Protein AF-A0A0B1SDE2-F1 (afdb_monomer_lite)

Secondary structure (DSSP, 8-state):
-THHHHHHHHHHHTTGGG--EEEEEE--TTHHHHHHHHHTTTT-BEEEGGGSPPS-TT--HHHHHH---TT-EEEEE-TTTHHHHHHHHHHHT---B---PBPSSTTEEEEE--TT------SEEEEGGGGPPPP---------------------------------------EEEEPPPPPP-

Radius of gyration: 23.36 Å; chains: 1; bounding box: 54×76×43 Å

Foldseek 3Di:
DLVLVCQLQVVLVVVPPLRFFPDKFAQDAQGQQVQVCVQFVWQEWEFELQLDDDPDPPDWSVCNRRPRDPSKMKTFGDPVCVVVSVVSCVVSLWFRKRDIDGDNPTQWYWYATHPPDPDRDTPDTDGSVVVDDDPPDPPPPDPPPVDPDDDDDDDDDDDDDDDDDDDDDDDGTGIIMIGRDDDDD

pLDDT: mean 70.15, std 20.85, range [27.92, 93.31]

InterPro domains:
  IPR010918 PurM-like, C-terminal domain [PF02769] (3-92)
  IPR036676 PurM-like, C-terminal domain superfamily [G3DSA:3.90.650.10] (1-96)
  IPR036676 PurM-like, C-terminal domain superfamily [SSF56042] (5-92)

Organism: Oesophagostomum dentatum (NCBI:txid61180)

Sequence (185 aa):
MGQKLHRVVRACAEMGPSNPILAIHDQGAGGNGNVLKELVEDGGAIISASSFELGDETISARELWTAEYQENDACLVDSAGLPQMMKISKRESAVSPLSAPLRRRTGWVILMNFADDSDDRMPVDFDTKILGVPPKVHAYKAQVTRAACRPDCKARSGNGAAAALGRKQEVAEELFTLKPSQPQL

Structure (mmCIF, N/CA/C/O backbone):
data_AF-A0A0B1SDE2-F1
#
_entry.id   AF-A0A0B1SDE2-F1
#
loop_
_atom_site.group_PDB
_atom_site.id
_atom_site.type_symbol
_atom_site.label_atom_id
_atom_site.label_alt_id
_atom_site.label_comp_id
_atom_site.label_asym_id
_atom_site.label_entity_id
_atom_site.label_seq_id
_atom_site.pdbx_PDB_ins_code
_atom_site.Cartn_x
_atom_site.Cartn_y
_atom_site.Cartn_z
_atom_site.occupancy
_atom_site.B_iso_or_equiv
_atom_site.auth_seq_id
_atom_site.auth_comp_id
_atom_site.auth_asym_id
_atom_site.auth_atom_id
_atom_site.pdbx_PDB_model_num
ATOM 1 N N . MET A 1 1 ? 12.254 6.284 12.051 1.00 55.88 1 MET A N 1
ATOM 2 C CA . MET A 1 1 ? 11.056 7.157 12.013 1.00 55.88 1 MET A CA 1
ATOM 3 C C . MET A 1 1 ? 9.739 6.365 12.221 1.00 55.88 1 MET A C 1
ATOM 5 O O . MET A 1 1 ? 8.778 6.953 12.718 1.00 55.88 1 MET A O 1
ATOM 9 N N . GLY A 1 2 ? 9.706 5.033 12.049 1.00 59.84 2 GLY A N 1
ATOM 10 C CA . GLY A 1 2 ? 8.523 4.155 12.202 1.00 59.84 2 GLY A CA 1
ATOM 11 C C . GLY A 1 2 ? 7.801 4.164 13.564 1.00 59.84 2 GLY A C 1
ATOM 12 O O . GLY A 1 2 ? 6.659 3.724 13.667 1.00 59.84 2 GLY A O 1
ATOM 13 N N . GLN A 1 3 ? 8.385 4.767 14.608 1.00 75.44 3 GLN A N 1
ATOM 14 C CA . GLN A 1 3 ? 7.679 5.024 15.874 1.00 75.44 3 GLN A CA 1
ATOM 15 C C . GLN A 1 3 ? 6.397 5.855 15.705 1.00 75.44 3 GLN A C 1
ATOM 17 O O . GLN A 1 3 ? 5.517 5.768 16.558 1.00 75.44 3 GLN A O 1
ATOM 22 N N . LYS A 1 4 ? 6.295 6.683 14.657 1.00 82.62 4 LYS A N 1
ATOM 23 C CA . LYS A 1 4 ? 5.085 7.458 14.351 1.00 82.62 4 LYS A CA 1
ATOM 24 C C . LYS A 1 4 ? 3.971 6.574 13.784 1.00 82.62 4 LYS A C 1
ATOM 26 O O . LYS A 1 4 ? 2.845 6.612 14.270 1.00 82.62 4 LYS A O 1
ATOM 31 N N . LEU A 1 5 ? 4.320 5.736 12.811 1.00 82.75 5 LEU A N 1
ATOM 32 C CA . LEU A 1 5 ? 3.428 4.779 12.157 1.00 82.75 5 LEU A CA 1
ATOM 33 C C . LEU A 1 5 ? 2.812 3.814 13.179 1.00 82.75 5 LEU A C 1
ATOM 35 O O . LEU A 1 5 ? 1.591 3.706 13.285 1.00 82.75 5 LEU A O 1
ATOM 39 N N . HIS A 1 6 ? 3.647 3.259 14.063 1.00 86.44 6 HIS A N 1
ATOM 40 C CA . HIS A 1 6 ? 3.194 2.423 15.177 1.00 86.44 6 HIS A CA 1
ATOM 41 C C . HIS A 1 6 ? 2.189 3.128 16.107 1.00 86.44 6 HIS A C 1
ATOM 43 O O . HIS A 1 6 ? 1.322 2.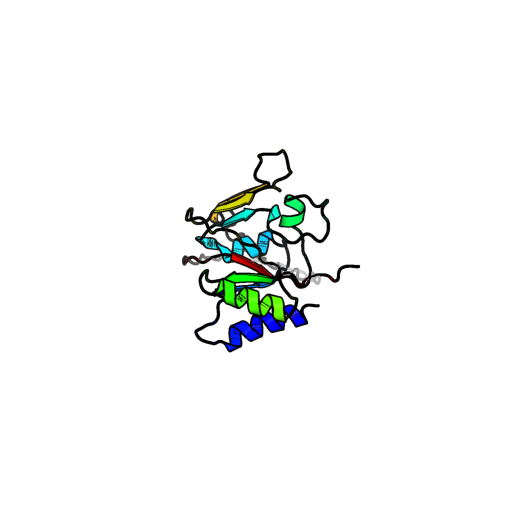460 16.662 1.00 86.44 6 HIS A O 1
ATOM 49 N N . ARG A 1 7 ? 2.261 4.457 16.294 1.00 89.00 7 ARG A N 1
ATOM 50 C CA . ARG A 1 7 ? 1.282 5.202 17.112 1.00 89.00 7 ARG A CA 1
ATOM 51 C C . ARG A 1 7 ? -0.064 5.348 16.412 1.00 89.00 7 ARG A C 1
ATOM 53 O O . ARG A 1 7 ? -1.081 5.262 17.091 1.00 89.00 7 ARG A O 1
ATOM 60 N N . VAL A 1 8 ? -0.082 5.523 15.088 1.00 88.31 8 VAL A N 1
ATOM 61 C CA . VAL A 1 8 ? -1.324 5.552 14.295 1.00 88.31 8 VAL A CA 1
ATOM 62 C C . VAL A 1 8 ? -2.009 4.190 14.343 1.00 88.31 8 VAL A C 1
ATOM 64 O O . VAL A 1 8 ? -3.166 4.110 14.754 1.00 88.31 8 VAL A O 1
ATOM 67 N N . VAL A 1 9 ? -1.280 3.119 14.011 1.00 89.38 9 VAL A N 1
ATOM 68 C CA . VAL A 1 9 ? -1.803 1.742 14.022 1.00 89.38 9 VAL A CA 1
ATOM 69 C C . VAL A 1 9 ? -2.295 1.364 15.418 1.00 89.38 9 VAL A C 1
ATOM 71 O O . VAL A 1 9 ? -3.419 0.891 15.571 1.00 89.38 9 VAL A O 1
ATOM 74 N N . ARG A 1 10 ? -1.507 1.659 16.462 1.00 91.75 10 ARG A N 1
ATOM 75 C CA . ARG A 1 10 ? -1.901 1.424 17.855 1.00 91.75 10 ARG A CA 1
ATOM 76 C C . ARG A 1 10 ? -3.154 2.205 18.250 1.00 91.75 10 ARG A C 1
ATOM 78 O O . ARG A 1 10 ? -4.045 1.617 18.849 1.00 91.75 10 ARG A O 1
ATOM 85 N N . ALA A 1 11 ? -3.249 3.490 17.908 1.00 90.81 11 ALA A N 1
ATOM 86 C CA . ALA A 1 11 ? -4.425 4.298 18.227 1.00 90.81 11 ALA A CA 1
ATOM 87 C C . ALA A 1 11 ? -5.695 3.796 17.518 1.00 90.81 11 ALA A C 1
ATOM 89 O O . ALA A 1 11 ? -6.776 3.893 18.091 1.00 90.81 11 ALA A O 1
ATOM 90 N N . CYS A 1 12 ? -5.571 3.233 16.312 1.00 90.44 12 CYS A N 1
ATOM 91 C CA . CYS A 1 12 ? -6.682 2.595 15.603 1.00 90.44 12 CYS A CA 1
ATOM 92 C C . CYS A 1 12 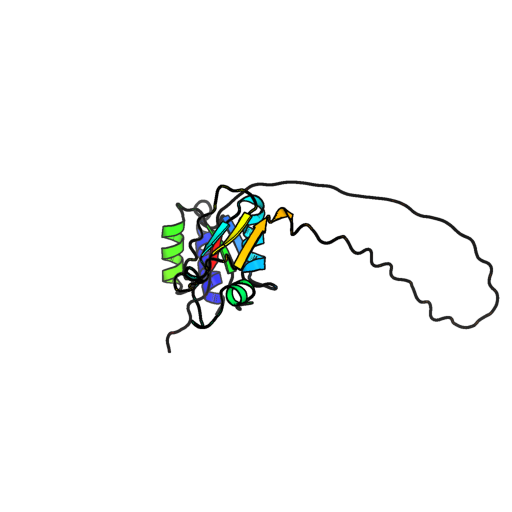? -7.069 1.249 16.242 1.00 90.44 12 CYS A C 1
ATOM 94 O O . CYS A 1 12 ? -8.250 0.996 16.469 1.00 90.44 12 CYS A O 1
ATOM 96 N N . ALA A 1 13 ? -6.092 0.421 16.624 1.00 91.19 13 ALA A N 1
ATOM 97 C CA . ALA A 1 13 ? -6.334 -0.852 17.308 1.00 91.19 13 ALA A CA 1
ATOM 98 C C . ALA A 1 13 ? -6.952 -0.674 18.713 1.00 91.19 13 ALA A C 1
ATOM 100 O O . ALA A 1 13 ? -7.853 -1.419 19.097 1.00 91.19 13 ALA A O 1
ATOM 101 N N . GLU A 1 14 ? -6.527 0.344 19.470 1.00 93.31 14 GLU A N 1
ATOM 102 C CA . GLU A 1 14 ? -7.067 0.678 20.800 1.00 93.31 14 GLU A CA 1
ATOM 103 C C . GLU A 1 14 ? -8.534 1.163 20.761 1.00 93.31 14 GLU A C 1
ATOM 105 O O . GLU A 1 14 ? -9.189 1.208 21.801 1.00 93.31 14 GLU A O 1
ATOM 110 N N . MET A 1 15 ? -9.089 1.463 19.579 1.00 89.62 15 MET A N 1
ATOM 111 C CA . MET A 1 15 ? -10.517 1.770 19.389 1.00 89.62 15 MET A CA 1
ATOM 112 C C . MET A 1 15 ? -11.417 0.522 19.306 1.00 89.62 15 MET A C 1
ATOM 114 O O . MET A 1 15 ? -12.643 0.656 19.273 1.00 89.62 15 MET A O 1
ATOM 118 N N . GLY A 1 16 ? -10.846 -0.688 19.278 1.00 91.00 16 GLY A N 1
ATOM 119 C CA . GLY A 1 16 ? -11.600 -1.944 19.314 1.00 91.00 16 GLY A CA 1
ATOM 120 C C . GLY A 1 16 ? -12.600 -2.071 18.150 1.00 91.00 16 GLY A C 1
ATOM 121 O O . GLY A 1 16 ? -12.178 -1.985 16.998 1.00 91.00 16 GLY A O 1
ATOM 122 N N . PRO A 1 17 ? -13.917 -2.251 18.399 1.00 89.81 17 PRO A N 1
ATOM 123 C CA . PRO A 1 17 ? -14.926 -2.389 17.339 1.00 89.81 17 PRO A CA 1
ATOM 124 C C . PRO A 1 17 ? -15.046 -1.198 16.379 1.00 89.81 17 PRO A C 1
ATOM 126 O O . PRO A 1 17 ? -15.667 -1.332 15.332 1.00 89.81 17 PRO A O 1
ATOM 129 N N . SER A 1 18 ? -14.493 -0.034 16.731 1.00 89.69 18 SER A N 1
ATOM 130 C CA . SER A 1 18 ? -14.466 1.153 15.869 1.00 89.69 18 SER A CA 1
ATOM 131 C C . SER A 1 18 ? -13.164 1.309 15.077 1.00 89.69 18 SER A C 1
ATOM 133 O O . SER A 1 18 ? -12.946 2.373 14.502 1.00 89.69 18 SER A O 1
ATOM 135 N N . ASN A 1 19 ? -12.281 0.303 15.066 1.00 90.25 19 ASN A N 1
ATOM 136 C CA . ASN A 1 19 ? -11.035 0.331 14.299 1.00 90.25 19 ASN A CA 1
ATOM 137 C C . ASN A 1 19 ? -11.315 0.535 12.788 1.00 90.25 19 ASN A C 1
ATOM 139 O O . ASN A 1 19 ? -11.973 -0.312 12.189 1.00 90.25 19 ASN A O 1
ATOM 143 N N . PRO A 1 20 ? -10.804 1.610 12.157 1.00 89.00 20 PRO A N 1
ATOM 144 C CA . PRO A 1 20 ? -11.006 1.873 10.733 1.00 89.00 20 PRO A CA 1
ATOM 145 C C . PRO A 1 20 ? -10.130 1.001 9.816 1.00 89.00 20 PRO A C 1
ATOM 147 O O . PRO A 1 20 ? -10.378 0.974 8.614 1.00 89.00 20 PRO A O 1
ATOM 150 N N . ILE A 1 21 ? -9.097 0.333 10.348 1.00 89.06 21 ILE A N 1
ATOM 151 C CA . ILE A 1 21 ? -8.192 -0.537 9.583 1.00 89.06 21 ILE A CA 1
ATOM 152 C C . ILE A 1 21 ? -8.842 -1.913 9.399 1.00 89.06 21 ILE A C 1
ATOM 154 O O . ILE A 1 21 ? -9.054 -2.622 10.383 1.00 89.06 21 ILE A O 1
ATOM 158 N N . LEU A 1 22 ? -9.079 -2.297 8.145 1.00 87.31 22 LEU A N 1
ATOM 159 C CA . LEU A 1 22 ? -9.514 -3.633 7.731 1.00 87.31 22 LEU A CA 1
ATOM 160 C C . LEU A 1 22 ? -8.316 -4.598 7.670 1.00 87.31 22 LEU A C 1
ATOM 162 O O . LEU A 1 22 ? -8.320 -5.644 8.314 1.00 87.31 22 LEU A O 1
ATOM 166 N N . ALA A 1 23 ? -7.235 -4.181 7.005 1.00 88.00 23 ALA A N 1
ATOM 167 C CA . ALA A 1 23 ? -5.969 -4.908 6.923 1.00 88.00 23 ALA A CA 1
ATOM 168 C C . ALA A 1 23 ? -4.772 -3.945 6.882 1.00 88.00 23 ALA A C 1
ATOM 170 O O . ALA A 1 23 ? -4.922 -2.746 6.652 1.00 88.00 23 ALA A O 1
ATOM 171 N N . ILE A 1 24 ? -3.566 -4.460 7.107 1.00 88.62 24 ILE A N 1
ATOM 172 C CA . ILE A 1 24 ? -2.315 -3.705 6.989 1.00 88.62 24 ILE A CA 1
ATOM 173 C C . ILE A 1 24 ? -1.183 -4.653 6.587 1.00 88.62 24 ILE A C 1
ATOM 175 O O . ILE A 1 24 ? -1.164 -5.803 7.026 1.00 88.62 24 ILE A O 1
ATOM 179 N N . HIS A 1 25 ? -0.265 -4.178 5.752 1.00 88.75 25 HIS A N 1
ATOM 180 C CA . HIS A 1 25 ? 0.895 -4.921 5.275 1.00 88.75 25 HIS A CA 1
ATOM 181 C C . HIS A 1 25 ? 2.110 -3.990 5.196 1.00 88.75 25 HIS A C 1
ATOM 183 O O . HIS A 1 25 ? 2.004 -2.870 4.696 1.00 88.75 25 HIS A O 1
ATOM 189 N N . ASP A 1 26 ? 3.265 -4.436 5.682 1.00 90.12 26 ASP A N 1
ATOM 190 C CA . ASP A 1 26 ? 4.514 -3.675 5.640 1.00 90.12 26 ASP A CA 1
ATOM 191 C C . ASP A 1 26 ? 5.121 -3.661 4.231 1.00 90.12 26 ASP A C 1
ATOM 193 O O . ASP A 1 26 ? 4.984 -4.621 3.466 1.00 90.12 26 ASP A O 1
ATOM 197 N N . GLN A 1 27 ? 5.800 -2.573 3.860 1.00 88.56 27 GLN A N 1
ATOM 198 C CA . GLN A 1 27 ? 6.430 -2.469 2.547 1.00 88.56 27 GLN A CA 1
ATOM 199 C C . GLN A 1 27 ? 7.855 -3.025 2.542 1.00 88.56 27 GLN A C 1
ATOM 201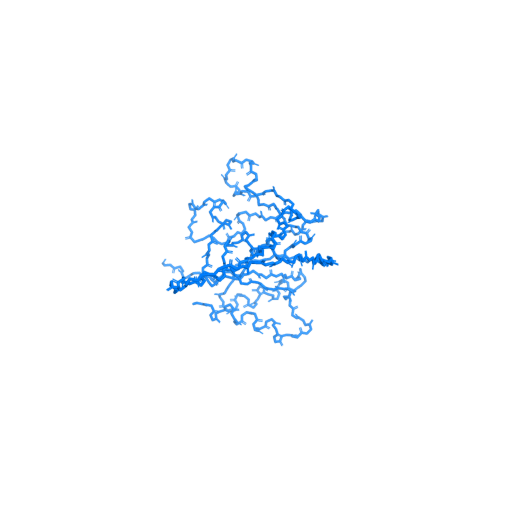 O O . GLN A 1 27 ? 8.840 -2.305 2.697 1.00 88.56 27 GLN A O 1
ATOM 206 N N . GLY A 1 28 ? 7.950 -4.331 2.297 1.00 88.00 28 GLY A N 1
ATOM 207 C CA . GLY A 1 28 ? 9.201 -5.040 2.043 1.00 88.00 28 GLY A CA 1
ATOM 208 C C . GLY A 1 28 ? 9.618 -5.062 0.566 1.00 88.00 28 GLY A C 1
ATOM 209 O O . GLY A 1 28 ? 9.508 -4.071 -0.160 1.00 88.00 28 GLY A O 1
ATOM 210 N N . ALA A 1 29 ? 10.121 -6.222 0.136 1.00 88.62 29 ALA A N 1
ATOM 211 C CA . ALA A 1 29 ? 10.666 -6.438 -1.202 1.00 88.62 29 ALA A CA 1
ATOM 212 C C . ALA A 1 29 ? 9.606 -6.307 -2.312 1.00 88.62 29 ALA A C 1
ATOM 214 O O . ALA A 1 29 ? 8.472 -6.764 -2.169 1.00 88.62 29 ALA A O 1
ATOM 215 N N . GLY A 1 30 ? 9.990 -5.720 -3.446 1.00 86.94 30 GLY A N 1
ATOM 216 C CA . GLY A 1 30 ? 9.092 -5.425 -4.568 1.00 86.94 30 GLY A CA 1
ATOM 217 C C . GLY A 1 30 ? 8.244 -4.160 -4.387 1.00 86.94 30 GLY A C 1
ATOM 218 O O . GLY A 1 30 ? 7.406 -3.870 -5.244 1.00 86.94 30 GLY A O 1
ATOM 219 N N . GLY A 1 31 ? 8.475 -3.403 -3.308 1.00 90.25 31 GLY A N 1
ATOM 220 C CA . GLY A 1 31 ? 7.959 -2.049 -3.116 1.00 90.25 31 GLY A CA 1
ATOM 221 C C . GLY A 1 31 ? 6.435 -1.955 -3.100 1.00 90.25 31 GLY A C 1
ATOM 222 O O . GLY A 1 31 ? 5.730 -2.925 -2.813 1.00 90.25 31 GLY A O 1
ATOM 223 N N . ASN A 1 32 ? 5.919 -0.772 -3.443 1.00 88.94 32 ASN A N 1
ATOM 224 C CA . ASN A 1 32 ? 4.478 -0.507 -3.525 1.00 88.94 32 ASN A CA 1
ATOM 225 C C . ASN A 1 32 ? 3.737 -1.582 -4.342 1.00 88.94 32 ASN A C 1
ATOM 227 O O . ASN A 1 32 ? 2.695 -2.070 -3.917 1.00 88.94 32 ASN A O 1
ATOM 231 N N . GLY A 1 33 ? 4.292 -2.017 -5.474 1.00 88.25 33 GLY A N 1
ATOM 232 C CA . GLY A 1 33 ? 3.663 -3.006 -6.341 1.00 88.25 33 GLY A CA 1
ATOM 233 C C . GLY A 1 33 ? 3.449 -4.379 -5.705 1.00 88.25 33 GLY A C 1
ATOM 234 O O . GLY A 1 33 ? 2.469 -5.045 -6.042 1.00 88.25 33 GLY A O 1
ATOM 235 N N . ASN A 1 34 ? 4.311 -4.800 -4.773 1.00 89.12 34 ASN A N 1
ATOM 236 C CA . ASN A 1 34 ? 4.112 -6.053 -4.047 1.00 89.12 34 ASN A CA 1
ATOM 237 C C . ASN A 1 34 ? 3.036 -5.926 -2.967 1.00 89.12 34 ASN A C 1
ATOM 239 O O . ASN A 1 34 ? 2.162 -6.777 -2.868 1.00 89.12 34 ASN A O 1
ATOM 243 N N . VAL A 1 35 ? 3.075 -4.847 -2.191 1.00 89.19 35 VAL A N 1
ATOM 244 C CA . VAL A 1 35 ? 2.164 -4.654 -1.055 1.00 89.19 35 VAL A CA 1
ATOM 245 C C . VAL A 1 35 ? 0.742 -4.364 -1.528 1.00 89.19 35 VAL A C 1
ATOM 247 O O . VAL A 1 35 ? -0.228 -4.918 -1.016 1.00 89.19 35 VAL A O 1
ATOM 250 N N . LEU A 1 36 ? 0.609 -3.501 -2.540 1.00 87.44 36 LEU A N 1
ATOM 251 C CA . LEU A 1 36 ? -0.689 -3.039 -3.014 1.00 87.44 36 LEU A CA 1
ATOM 252 C C . LEU A 1 36 ? -1.478 -4.191 -3.647 1.00 87.44 36 LEU A C 1
ATOM 254 O O . LEU A 1 36 ? -2.635 -4.390 -3.298 1.00 87.44 36 LEU A O 1
ATOM 258 N N . LYS A 1 37 ? -0.856 -5.004 -4.515 1.00 84.94 37 LYS A N 1
ATOM 259 C CA . LYS A 1 37 ? -1.529 -6.161 -5.141 1.00 84.94 37 LYS A CA 1
ATOM 260 C C . LYS A 1 37 ? -2.009 -7.189 -4.090 1.00 84.94 37 LYS A C 1
ATOM 262 O O . LYS A 1 37 ? -3.032 -7.824 -4.310 1.00 84.94 37 LYS A O 1
ATOM 267 N N . GLU A 1 38 ? -1.259 -7.371 -2.996 1.00 85.81 38 GLU A N 1
ATOM 268 C CA . GLU A 1 38 ? -1.532 -8.364 -1.943 1.00 85.81 38 GLU A CA 1
ATOM 269 C C . GLU A 1 38 ? -2.694 -7.917 -1.058 1.00 85.81 38 GLU A C 1
ATOM 271 O O . GLU A 1 38 ? -3.504 -8.736 -0.641 1.00 85.81 38 GLU A O 1
ATOM 276 N N . LEU A 1 39 ? -2.841 -6.609 -0.850 1.00 85.00 39 LEU A N 1
ATOM 277 C CA . LEU A 1 39 ? -3.963 -6.044 -0.110 1.00 85.00 39 LEU A CA 1
ATOM 278 C C . LEU A 1 39 ? -5.276 -5.961 -0.918 1.00 85.00 39 LEU A C 1
ATOM 280 O O . LEU A 1 39 ? -6.338 -5.938 -0.307 1.00 85.00 39 LEU A O 1
ATOM 284 N N . VAL A 1 40 ? -5.249 -5.943 -2.261 1.00 80.88 40 VAL A N 1
ATOM 285 C CA . VAL A 1 40 ? -6.478 -5.936 -3.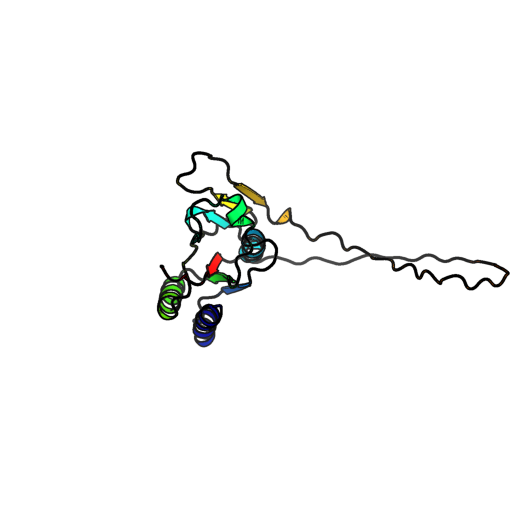104 1.00 80.88 40 VAL A CA 1
ATOM 286 C C . VAL A 1 40 ? -6.694 -7.211 -3.915 1.00 80.88 40 VAL A C 1
ATOM 288 O O . VAL A 1 40 ? -7.401 -7.152 -4.923 1.00 80.88 40 VAL A O 1
ATOM 291 N N . GLU A 1 41 ? -6.103 -8.331 -3.484 1.00 72.69 41 GLU A N 1
ATOM 292 C CA . GLU A 1 41 ? -6.003 -9.619 -4.196 1.00 72.69 41 GLU A CA 1
ATOM 293 C C . GLU A 1 41 ? -7.219 -9.921 -5.099 1.00 72.69 41 GLU A C 1
ATOM 295 O O . GLU A 1 41 ? -7.075 -10.053 -6.320 1.00 72.69 41 GLU A O 1
ATOM 300 N N . ASP A 1 42 ? -8.420 -9.897 -4.509 1.00 69.06 42 ASP A N 1
ATOM 301 C CA . ASP A 1 42 ? -9.700 -10.173 -5.176 1.00 69.06 42 ASP A CA 1
ATOM 302 C C . ASP A 1 42 ? -10.468 -8.916 -5.619 1.00 69.06 42 ASP A C 1
ATOM 304 O O . ASP A 1 42 ? -11.239 -8.942 -6.586 1.00 69.06 42 ASP A O 1
ATOM 308 N N . GLY A 1 43 ? -10.283 -7.805 -4.902 1.00 72.12 43 GLY A N 1
ATOM 309 C CA . GLY A 1 43 ? -11.019 -6.557 -5.103 1.00 72.12 43 GLY A CA 1
ATOM 310 C C . GLY A 1 43 ? -10.648 -5.857 -6.409 1.00 72.12 43 GLY A C 1
ATOM 311 O O . GLY A 1 43 ? -11.530 -5.526 -7.200 1.00 72.12 43 GLY A O 1
ATOM 312 N N . GLY A 1 44 ? -9.346 -5.709 -6.665 1.00 79.62 44 GLY A N 1
ATOM 313 C CA . GLY A 1 44 ? -8.795 -4.944 -7.785 1.00 79.62 44 GLY A CA 1
ATOM 314 C C . GLY A 1 44 ? -8.880 -3.419 -7.598 1.00 79.62 44 GLY A C 1
ATOM 315 O O . GLY A 1 44 ? -9.932 -2.861 -7.285 1.00 79.62 44 GLY A O 1
ATOM 316 N N . ALA A 1 45 ? -7.774 -2.711 -7.827 1.00 82.69 45 ALA A N 1
ATOM 317 C CA . ALA A 1 45 ? -7.658 -1.270 -7.590 1.00 82.69 45 ALA A CA 1
ATOM 318 C C . ALA A 1 45 ? -7.266 -0.486 -8.847 1.00 82.69 45 ALA A C 1
ATOM 320 O O . ALA A 1 45 ? -6.443 -0.939 -9.645 1.00 82.69 45 ALA A O 1
ATOM 321 N N . ILE A 1 46 ? -7.809 0.731 -8.972 1.00 83.31 46 ILE A N 1
ATOM 322 C CA . ILE A 1 46 ? -7.216 1.782 -9.805 1.00 83.31 46 ILE A CA 1
ATOM 323 C C . ILE A 1 46 ? -6.461 2.725 -8.875 1.00 83.31 46 ILE A C 1
ATOM 325 O O . ILE A 1 46 ? -7.047 3.338 -7.984 1.00 83.31 46 ILE A O 1
ATOM 329 N N . ILE A 1 47 ? -5.162 2.853 -9.109 1.00 85.75 47 ILE A N 1
ATOM 330 C CA . ILE A 1 47 ? -4.249 3.663 -8.311 1.00 85.75 47 ILE A CA 1
ATOM 331 C C . ILE A 1 47 ? -3.689 4.760 -9.216 1.00 85.75 47 ILE A C 1
ATOM 333 O O . ILE A 1 47 ? -3.267 4.483 -10.334 1.00 85.75 47 ILE A O 1
ATOM 337 N N . SER A 1 48 ? -3.694 6.012 -8.761 1.00 86.25 48 SER A N 1
ATOM 338 C CA . SER A 1 48 ? -3.069 7.122 -9.489 1.00 86.25 48 SER A CA 1
ATOM 339 C C . SER A 1 48 ? -1.660 7.367 -8.959 1.00 86.25 48 SER A C 1
ATOM 341 O O . SER A 1 48 ? -1.490 7.526 -7.749 1.00 86.25 48 SER A O 1
ATOM 343 N N . ALA A 1 49 ? -0.653 7.446 -9.836 1.00 85.94 49 ALA A N 1
ATOM 344 C CA . ALA A 1 49 ? 0.712 7.791 -9.432 1.00 85.94 49 ALA A CA 1
ATOM 345 C C . ALA A 1 49 ? 0.773 9.167 -8.732 1.00 85.94 49 ALA A C 1
ATOM 347 O O . ALA A 1 49 ? 1.453 9.314 -7.719 1.00 85.94 49 ALA A O 1
ATOM 348 N N . SER A 1 50 ? -0.033 10.139 -9.180 1.00 84.69 50 SER A N 1
ATOM 349 C CA . SER A 1 50 ? -0.156 11.470 -8.556 1.00 84.69 50 SER A CA 1
ATOM 350 C C . SER A 1 50 ? -0.795 11.477 -7.160 1.00 84.69 50 SER A C 1
ATOM 352 O O . SER A 1 50 ? -0.859 12.530 -6.533 1.00 84.69 50 SER A O 1
ATOM 354 N N . SER A 1 51 ? -1.303 10.346 -6.662 1.00 83.06 51 SER A N 1
ATOM 355 C CA . SER A 1 51 ? -1.865 10.251 -5.307 1.00 83.06 51 SER A CA 1
ATOM 356 C C . SER A 1 51 ? -0.845 9.795 -4.254 1.00 83.06 51 SER A C 1
ATOM 358 O O . SER A 1 51 ? -1.169 9.792 -3.068 1.00 83.06 51 SER A O 1
ATOM 360 N N . PHE A 1 52 ? 0.375 9.421 -4.653 1.00 83.00 52 PHE A N 1
ATOM 361 C CA . PHE A 1 52 ? 1.459 9.108 -3.721 1.00 83.00 52 PHE A CA 1
ATOM 362 C C . PHE A 1 52 ? 2.197 10.374 -3.274 1.00 83.00 52 PHE A C 1
ATOM 364 O O . PHE A 1 52 ? 2.495 11.249 -4.080 1.00 83.00 52 PHE A O 1
ATOM 371 N N . GLU A 1 53 ? 2.597 10.424 -2.000 1.00 80.25 53 GLU A N 1
ATOM 372 C CA . GLU A 1 53 ? 3.604 11.390 -1.550 1.00 80.25 53 GLU A CA 1
ATOM 373 C C . GLU A 1 53 ? 4.979 10.981 -2.107 1.00 80.25 53 GLU A C 1
ATOM 375 O O . GLU A 1 53 ? 5.497 9.887 -1.817 1.00 80.25 53 GLU A O 1
ATOM 380 N N . LEU A 1 54 ? 5.543 11.856 -2.941 1.00 81.94 54 LEU A N 1
ATOM 381 C CA . LEU A 1 54 ? 6.856 11.709 -3.559 1.00 81.94 54 LEU A CA 1
ATOM 382 C C . LEU A 1 54 ? 7.916 12.404 -2.697 1.00 81.94 54 LEU A C 1
ATOM 384 O O . LEU A 1 54 ? 7.703 13.512 -2.218 1.00 81.94 54 LEU A O 1
ATOM 388 N N . GLY A 1 55 ? 9.067 11.752 -2.512 1.00 77.94 55 GLY A N 1
ATOM 389 C CA . GLY A 1 55 ? 10.260 12.395 -1.937 1.00 77.94 55 GLY A CA 1
ATOM 390 C C . GLY A 1 55 ? 11.181 13.017 -2.994 1.00 77.94 55 GLY A C 1
ATOM 391 O O . GLY A 1 55 ? 12.112 13.733 -2.647 1.00 77.94 55 GLY A O 1
ATOM 392 N N . ASP A 1 56 ? 10.924 12.714 -4.267 1.00 82.75 56 ASP A N 1
ATOM 393 C CA . ASP A 1 56 ? 11.623 13.213 -5.447 1.00 82.75 56 ASP A CA 1
ATOM 394 C C . ASP A 1 56 ? 10.578 13.338 -6.564 1.00 82.75 56 ASP A C 1
ATOM 396 O O . ASP A 1 56 ? 9.894 12.363 -6.879 1.00 82.75 56 ASP A O 1
ATOM 400 N N . GLU A 1 57 ? 10.413 14.539 -7.117 1.00 81.50 57 GLU A N 1
ATOM 401 C CA . GLU A 1 57 ? 9.434 14.842 -8.172 1.00 81.50 57 GLU A CA 1
ATOM 402 C C . GLU A 1 57 ? 9.857 14.295 -9.548 1.00 81.50 57 GLU A C 1
ATOM 404 O O . GLU A 1 57 ? 9.044 14.243 -10.466 1.00 81.50 57 GLU A O 1
ATOM 409 N N . THR A 1 58 ? 11.115 13.866 -9.707 1.00 86.75 58 THR A N 1
ATOM 410 C CA . THR A 1 58 ? 11.657 13.350 -10.976 1.00 86.75 58 THR A CA 1
ATOM 411 C C . THR A 1 58 ? 11.432 11.850 -11.190 1.00 86.75 58 THR A C 1
ATOM 413 O O . THR A 1 58 ? 11.737 11.333 -12.266 1.00 86.75 58 THR A O 1
ATOM 416 N N . ILE A 1 59 ? 10.896 11.143 -10.189 1.00 89.00 59 ILE A N 1
ATOM 417 C CA . ILE A 1 59 ? 10.693 9.691 -10.229 1.00 89.00 59 ILE A CA 1
ATOM 418 C C . ILE A 1 59 ? 9.616 9.296 -11.250 1.00 89.00 59 ILE A C 1
ATOM 420 O O . ILE A 1 59 ? 8.520 9.850 -11.257 1.00 89.00 59 ILE A O 1
ATOM 424 N N . SER A 1 60 ? 9.878 8.291 -12.090 1.00 89.00 60 SER A N 1
ATOM 425 C CA . SER A 1 60 ? 8.855 7.760 -13.000 1.00 89.00 60 SER A CA 1
ATOM 426 C C . SER A 1 60 ? 7.825 6.893 -12.267 1.00 89.00 60 SER A C 1
ATOM 428 O O . SER A 1 60 ? 8.112 6.275 -11.239 1.00 89.00 60 SER A O 1
ATOM 430 N N . ALA A 1 61 ? 6.621 6.748 -12.830 1.00 88.62 61 ALA A N 1
ATOM 431 C CA . ALA A 1 61 ? 5.568 5.921 -12.231 1.00 88.62 61 ALA A CA 1
ATOM 432 C C . ALA A 1 61 ? 5.973 4.437 -12.076 1.00 88.62 61 ALA A C 1
ATOM 434 O O . ALA A 1 61 ? 5.489 3.751 -11.177 1.00 88.62 61 ALA A O 1
ATOM 435 N N . ARG A 1 62 ? 6.901 3.939 -12.909 1.00 87.69 62 ARG A N 1
ATOM 436 C CA . ARG A 1 62 ? 7.477 2.589 -12.768 1.00 87.69 62 ARG A CA 1
ATOM 437 C C . ARG A 1 62 ? 8.415 2.489 -11.575 1.00 87.69 62 ARG A C 1
ATOM 439 O O . ARG A 1 62 ? 8.306 1.539 -10.807 1.00 87.69 62 ARG A O 1
ATOM 446 N N . GLU A 1 63 ? 9.304 3.464 -11.411 1.00 90.06 63 GLU A N 1
ATOM 447 C CA . GLU A 1 63 ? 10.215 3.518 -10.268 1.00 90.06 63 GLU A CA 1
ATOM 448 C C . GLU A 1 63 ? 9.428 3.679 -8.968 1.00 90.06 63 GLU A C 1
ATOM 450 O O . GLU A 1 63 ? 9.665 2.917 -8.039 1.00 90.06 63 GLU A O 1
ATOM 455 N N . LEU A 1 64 ? 8.415 4.553 -8.931 1.00 89.31 64 LEU A N 1
ATOM 456 C CA . LEU A 1 64 ? 7.474 4.686 -7.814 1.00 89.31 64 LEU A CA 1
ATOM 457 C C . LEU A 1 64 ? 6.793 3.354 -7.453 1.00 89.31 64 LEU A C 1
ATOM 45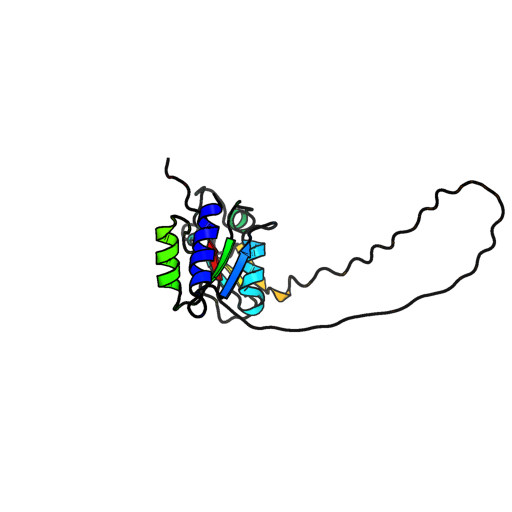9 O O . LEU A 1 64 ? 6.628 3.046 -6.271 1.00 89.31 64 LEU A O 1
ATOM 463 N N . TRP A 1 65 ? 6.407 2.557 -8.454 1.00 90.38 65 TRP A N 1
ATOM 464 C CA . TRP A 1 65 ? 5.769 1.254 -8.251 1.00 90.38 65 TRP A CA 1
ATOM 465 C C . TRP A 1 65 ? 6.725 0.219 -7.645 1.00 90.38 65 TRP A C 1
ATOM 467 O O . TRP A 1 65 ? 6.339 -0.510 -6.734 1.00 90.38 65 TRP A O 1
ATOM 477 N N . THR A 1 66 ? 7.975 0.167 -8.111 1.00 90.56 66 THR A N 1
ATOM 478 C CA . THR A 1 66 ? 8.985 -0.794 -7.629 1.00 90.56 66 THR A CA 1
ATOM 479 C C . THR A 1 66 ? 9.829 -0.291 -6.454 1.00 90.56 66 THR A C 1
ATOM 481 O O . THR A 1 66 ? 10.632 -1.052 -5.925 1.00 90.56 66 THR A O 1
ATOM 484 N N . ALA A 1 67 ? 9.697 0.976 -6.054 1.00 89.88 67 ALA A N 1
ATOM 485 C CA . ALA A 1 67 ? 10.525 1.593 -5.022 1.00 89.88 67 ALA A CA 1
ATOM 486 C C . ALA A 1 67 ? 10.288 0.978 -3.636 1.00 89.88 67 ALA A C 1
ATOM 488 O O . ALA A 1 67 ? 9.161 0.922 -3.141 1.00 89.88 67 ALA A O 1
ATOM 489 N N . GLU A 1 68 ? 11.385 0.587 -2.987 1.00 90.50 68 GLU A N 1
ATOM 490 C CA . GLU A 1 68 ? 11.397 -0.010 -1.650 1.00 90.50 68 GLU A CA 1
ATOM 491 C C . GLU A 1 68 ? 11.642 1.060 -0.569 1.00 90.50 68 GLU A C 1
ATOM 493 O O . GLU A 1 68 ? 12.691 1.108 0.085 1.00 90.50 68 GLU A O 1
ATOM 498 N N . TYR A 1 69 ? 10.669 1.962 -0.381 1.00 85.06 69 TYR A N 1
ATOM 499 C CA . TYR A 1 69 ? 10.730 2.975 0.678 1.00 85.06 69 TYR A CA 1
ATOM 500 C C . TYR A 1 69 ? 10.787 2.319 2.061 1.00 85.06 69 TYR A C 1
ATOM 502 O O . TYR A 1 69 ? 10.017 1.414 2.364 1.00 85.06 69 TYR A O 1
ATOM 510 N N . GLN A 1 70 ? 11.687 2.788 2.920 1.00 84.75 70 GLN A N 1
ATOM 511 C CA . GLN A 1 70 ? 11.818 2.262 4.278 1.00 84.75 70 GLN A CA 1
ATOM 512 C C . GLN A 1 70 ? 10.767 2.867 5.214 1.00 84.75 70 GLN A C 1
ATOM 514 O O . GLN A 1 70 ? 10.425 4.041 5.084 1.00 84.75 70 GLN A O 1
ATOM 519 N N . GLU A 1 71 ? 10.312 2.075 6.190 1.00 83.25 71 GLU A N 1
ATOM 520 C CA . GLU A 1 71 ? 9.318 2.476 7.202 1.00 83.25 71 GLU A CA 1
ATOM 521 C C . GLU A 1 71 ? 7.982 2.975 6.611 1.00 83.25 71 GLU A C 1
ATOM 523 O O . GLU A 1 71 ? 7.358 3.894 7.146 1.00 83.25 71 GLU A O 1
ATOM 528 N N . ASN A 1 72 ? 7.568 2.368 5.498 1.00 85.31 72 ASN A N 1
ATOM 529 C CA . ASN A 1 72 ? 6.300 2.585 4.811 1.00 85.31 72 ASN A CA 1
ATOM 530 C C . ASN A 1 72 ? 5.430 1.329 4.981 1.00 85.31 72 ASN A C 1
ATOM 532 O O . ASN A 1 72 ? 5.917 0.228 4.735 1.00 85.31 72 ASN A O 1
ATOM 536 N N . ASP A 1 73 ? 4.161 1.493 5.343 1.00 86.75 73 ASP A N 1
ATOM 537 C CA . ASP A 1 73 ? 3.174 0.403 5.357 1.00 86.75 73 ASP A CA 1
ATOM 538 C C . ASP A 1 73 ? 2.067 0.719 4.344 1.00 86.75 73 ASP A C 1
ATOM 540 O O . ASP A 1 73 ? 1.887 1.865 3.930 1.00 86.75 73 ASP A O 1
ATOM 544 N N . ALA A 1 74 ? 1.260 -0.267 3.977 1.00 87.56 74 ALA A N 1
ATOM 545 C CA . ALA A 1 74 ? -0.010 -0.053 3.302 1.00 87.56 74 ALA A CA 1
ATOM 546 C C . ALA A 1 74 ? -1.155 -0.588 4.154 1.00 87.56 74 ALA A C 1
ATOM 548 O O . ALA A 1 74 ? -1.047 -1.658 4.746 1.00 87.56 74 ALA A O 1
ATOM 549 N N . CYS A 1 75 ? -2.246 0.167 4.253 1.00 86.81 75 CYS A N 1
ATOM 550 C CA . CYS A 1 75 ? -3.409 -0.212 5.040 1.00 86.81 75 CYS A CA 1
ATOM 551 C C . CYS A 1 75 ? -4.675 -0.194 4.192 1.00 86.81 75 CYS A C 1
ATOM 553 O O . CYS A 1 75 ? -4.827 0.572 3.252 1.00 86.81 75 CYS A O 1
ATOM 555 N N . LEU A 1 76 ? -5.594 -1.067 4.546 1.00 85.75 76 LEU A N 1
ATOM 556 C CA . LEU A 1 76 ? -6.898 -1.231 3.942 1.00 85.75 76 LEU A CA 1
ATOM 557 C C . LEU A 1 76 ? -7.872 -0.547 4.916 1.00 85.75 76 LEU A C 1
ATOM 559 O O . LEU A 1 76 ? -7.838 -0.873 6.105 1.00 85.75 76 LEU A O 1
ATOM 563 N N . VAL A 1 77 ? -8.649 0.455 4.496 1.00 84.56 77 VAL A N 1
ATOM 564 C CA . VAL A 1 77 ? -9.395 1.334 5.430 1.00 84.56 77 VAL A CA 1
ATOM 565 C C . VAL A 1 77 ? -10.847 1.469 5.002 1.00 84.56 77 VAL A C 1
ATOM 567 O O . VAL A 1 77 ? -11.129 1.769 3.846 1.00 84.56 77 VAL A O 1
ATOM 570 N N . ASP A 1 78 ? -11.775 1.316 5.948 1.00 83.88 78 ASP A N 1
ATOM 571 C CA . ASP A 1 78 ? -13.186 1.590 5.682 1.00 83.88 78 ASP A CA 1
ATOM 572 C C . ASP A 1 78 ? -13.415 3.080 5.373 1.00 83.88 78 ASP A C 1
ATOM 574 O O . ASP A 1 78 ? -13.049 3.974 6.144 1.00 83.88 78 ASP A O 1
ATOM 578 N N . SER A 1 79 ? -14.103 3.330 4.261 1.00 82.94 79 SER A N 1
ATOM 579 C CA . SER A 1 79 ? -14.611 4.628 3.819 1.00 82.94 79 SER A CA 1
ATOM 580 C C . SER A 1 79 ? -15.261 5.478 4.926 1.00 82.94 79 SER A C 1
ATOM 582 O O . SER A 1 79 ? -15.025 6.689 4.976 1.00 82.94 79 SER A O 1
ATOM 584 N N . ALA A 1 80 ? -16.030 4.883 5.850 1.00 85.69 80 ALA A N 1
ATOM 585 C CA . ALA A 1 80 ? -16.653 5.619 6.955 1.00 85.69 80 ALA A CA 1
ATOM 586 C C . ALA A 1 80 ? -15.662 5.933 8.093 1.00 85.69 80 ALA A C 1
ATOM 588 O O . ALA A 1 80 ? -15.794 6.956 8.770 1.00 85.69 80 ALA A O 1
ATOM 589 N N . GLY A 1 81 ? -14.636 5.097 8.271 1.00 84.06 81 GLY A N 1
ATOM 590 C CA . GLY A 1 81 ? -13.530 5.294 9.209 1.00 84.06 81 GLY A CA 1
ATOM 591 C C . GLY A 1 81 ? -12.453 6.285 8.739 1.00 84.06 81 GLY A C 1
ATOM 592 O O . GLY A 1 81 ? -11.717 6.836 9.566 1.00 84.06 81 GLY A O 1
ATOM 593 N N . LEU A 1 82 ? -12.374 6.570 7.435 1.00 83.00 82 LEU A N 1
ATOM 594 C CA . LEU A 1 82 ? -11.344 7.420 6.823 1.00 83.00 82 LEU A CA 1
ATOM 595 C C . LEU A 1 82 ? -11.181 8.817 7.475 1.00 83.00 82 LEU A C 1
ATOM 597 O O . LEU A 1 82 ? -10.039 9.204 7.744 1.00 83.00 82 LEU A O 1
ATOM 601 N N . PRO A 1 83 ? -12.242 9.583 7.818 1.00 86.56 83 PRO A N 1
ATOM 602 C CA . PRO A 1 83 ? -12.082 10.884 8.480 1.00 86.56 83 PRO A CA 1
ATOM 603 C C . PRO A 1 83 ? -11.440 10.779 9.873 1.00 86.56 83 PRO A C 1
ATOM 605 O O . PRO A 1 83 ? -10.720 11.684 10.306 1.00 86.56 83 PRO A O 1
ATOM 608 N N . GLN A 1 84 ? -11.679 9.671 10.580 1.00 86.69 84 GLN A N 1
ATOM 609 C CA . GLN A 1 84 ? -11.101 9.408 11.895 1.00 86.69 84 GLN A CA 1
ATOM 610 C C . GLN A 1 84 ? -9.639 8.969 11.784 1.00 86.69 84 GLN A C 1
ATOM 612 O O . GLN A 1 84 ? -8.799 9.509 12.508 1.00 86.69 84 GLN A O 1
ATOM 617 N N . MET A 1 85 ? -9.322 8.092 10.826 1.00 85.62 85 MET A N 1
ATOM 618 C CA . MET A 1 85 ? -7.945 7.748 10.458 1.00 85.62 85 MET A CA 1
ATOM 619 C C . MET A 1 85 ? -7.136 9.016 10.145 1.00 85.62 85 MET A C 1
ATOM 621 O O . MET A 1 85 ? -6.115 9.269 10.777 1.00 85.62 85 MET A O 1
ATOM 625 N N . MET A 1 86 ? -7.650 9.895 9.277 1.00 84.88 86 MET A N 1
ATOM 626 C CA . MET A 1 86 ? -7.013 11.174 8.929 1.00 84.88 86 MET A CA 1
ATOM 627 C C . MET A 1 86 ? -6.736 12.078 10.139 1.00 84.88 86 MET A C 1
ATOM 629 O O . MET A 1 86 ? -5.697 12.740 10.207 1.00 84.88 86 MET A O 1
ATOM 633 N N . LYS A 1 87 ? -7.635 12.098 11.129 1.00 88.06 87 LYS A N 1
ATOM 634 C CA . LYS A 1 87 ? -7.453 12.870 12.366 1.00 88.06 87 LYS A CA 1
ATOM 635 C C . LYS A 1 87 ? -6.334 12.302 13.248 1.00 88.06 87 LYS A C 1
ATOM 637 O O . LYS A 1 87 ? -5.576 13.080 13.826 1.00 88.06 87 LYS A O 1
ATOM 642 N N . ILE A 1 88 ? -6.219 10.976 13.346 1.00 87.56 88 ILE A N 1
ATOM 643 C CA . ILE A 1 88 ? -5.149 10.285 14.088 1.00 87.56 88 ILE A CA 1
ATOM 644 C C . ILE A 1 88 ? -3.806 10.489 13.373 1.00 87.56 88 ILE A C 1
ATOM 646 O O . ILE A 1 88 ? -2.845 10.958 13.980 1.00 87.56 88 ILE A O 1
ATOM 650 N N . SER A 1 89 ? -3.772 10.247 12.065 1.00 85.50 89 SER A N 1
ATOM 651 C CA . SER A 1 89 ? -2.644 10.493 11.164 1.00 85.50 89 SER A CA 1
ATOM 652 C C . SER A 1 89 ? -2.042 11.892 11.299 1.00 85.50 89 SER A C 1
ATOM 654 O O . SER A 1 89 ? -0.827 12.043 11.451 1.00 85.50 89 SER A O 1
ATOM 656 N N . LYS A 1 90 ? -2.898 12.925 11.308 1.00 85.69 90 LYS A N 1
ATOM 657 C CA . LYS A 1 90 ? -2.484 14.325 11.478 1.00 85.69 90 LYS A CA 1
ATOM 658 C C . LYS A 1 90 ? -1.980 14.636 12.893 1.00 85.69 90 LYS A C 1
ATOM 660 O O . LYS A 1 90 ? -1.152 15.527 13.046 1.00 85.69 90 LYS A O 1
ATOM 665 N N . ARG A 1 91 ? -2.452 13.918 13.920 1.00 86.81 91 ARG A N 1
ATOM 666 C CA . ARG A 1 91 ? -1.985 14.063 15.313 1.00 86.81 91 ARG A CA 1
ATOM 667 C C . ARG A 1 91 ? -0.565 13.523 15.500 1.00 86.81 91 ARG A C 1
ATOM 669 O O . ARG A 1 91 ? 0.213 14.127 16.227 1.00 86.81 91 ARG A O 1
ATOM 676 N N . GLU A 1 92 ? -0.238 12.405 14.855 1.00 83.44 92 GLU A N 1
ATOM 677 C CA . GLU A 1 92 ? 1.077 11.750 14.967 1.00 83.44 92 GLU A CA 1
ATOM 678 C C . GLU A 1 92 ? 2.102 12.239 13.918 1.00 83.44 92 GLU A C 1
ATOM 680 O O . GLU A 1 92 ? 3.251 11.791 13.926 1.00 83.44 92 GLU A O 1
ATOM 685 N N . SER A 1 93 ? 1.705 13.150 13.017 1.00 77.75 93 SER A N 1
ATOM 686 C CA . SER A 1 93 ? 2.505 13.652 11.882 1.00 77.75 93 SER A CA 1
ATOM 687 C C . SER A 1 93 ? 3.132 12.518 11.060 1.00 77.75 93 SER A C 1
ATOM 689 O O . SER A 1 93 ? 4.358 12.458 10.900 1.00 77.75 93 SER A O 1
ATOM 691 N N . ALA A 1 94 ? 2.291 11.565 10.645 1.00 64.31 94 ALA A N 1
ATOM 692 C CA . ALA A 1 94 ? 2.719 10.202 10.327 1.00 64.31 94 ALA A CA 1
ATOM 693 C C . ALA A 1 94 ? 2.261 9.637 8.970 1.00 64.31 94 ALA A C 1
ATOM 695 O O . ALA A 1 94 ? 2.675 8.526 8.658 1.00 64.31 94 ALA A O 1
ATOM 696 N N . VAL A 1 95 ? 1.382 10.321 8.224 1.00 62.44 95 VAL A N 1
ATOM 697 C CA . VAL A 1 95 ? 0.697 9.754 7.042 1.00 62.44 95 VAL A CA 1
ATOM 698 C C . VAL A 1 95 ? 0.272 10.845 6.055 1.00 62.44 95 VAL A C 1
ATOM 700 O O . VAL A 1 95 ? -0.373 11.812 6.470 1.00 62.44 95 VAL A O 1
ATOM 703 N N . SER A 1 96 ? 0.491 10.601 4.760 1.00 58.41 96 SER A N 1
ATOM 704 C CA . SER A 1 96 ? -0.319 11.159 3.664 1.00 58.41 96 SER A CA 1
ATOM 705 C C . SER A 1 96 ? -1.246 10.081 3.084 1.00 58.41 96 SER A C 1
ATOM 707 O O . SER A 1 96 ? -0.781 8.967 2.845 1.00 58.41 96 SER A O 1
ATOM 709 N N . PRO A 1 97 ? -2.545 10.360 2.862 1.00 54.84 97 PRO A N 1
ATOM 710 C CA . PRO A 1 97 ? -3.495 9.365 2.371 1.00 54.84 97 PRO A CA 1
ATOM 711 C C . PRO A 1 97 ? -3.364 9.130 0.859 1.00 54.84 97 PRO A C 1
ATOM 713 O O . PRO A 1 97 ? -3.745 9.983 0.058 1.00 54.84 97 PRO A O 1
ATOM 716 N N . LEU A 1 98 ? -2.941 7.930 0.460 1.00 58.41 98 LEU A N 1
ATOM 717 C CA . LEU A 1 98 ? -3.192 7.439 -0.898 1.00 58.41 98 LEU A CA 1
ATOM 718 C C . LEU A 1 98 ? -4.664 7.023 -1.002 1.00 58.41 98 LEU A C 1
ATOM 720 O O . LEU A 1 98 ? -5.029 5.966 -0.501 1.00 58.41 98 LEU A O 1
ATOM 724 N N . SER A 1 99 ? -5.504 7.836 -1.642 1.00 54.28 99 SER A N 1
ATOM 725 C CA . SER A 1 99 ? -6.893 7.461 -1.939 1.00 54.28 99 SER A CA 1
ATOM 726 C C . SER A 1 99 ? -6.967 6.785 -3.309 1.00 54.28 99 SER A C 1
ATOM 728 O O . SER A 1 99 ? -7.033 7.463 -4.336 1.00 54.28 99 SER A O 1
ATOM 730 N N . ALA A 1 100 ? -6.931 5.452 -3.329 1.00 59.69 100 ALA A N 1
ATOM 731 C CA . ALA A 1 100 ? -7.147 4.654 -4.530 1.00 59.69 100 ALA A CA 1
ATOM 732 C C . ALA A 1 100 ? -8.590 4.114 -4.539 1.00 59.69 100 ALA A C 1
ATOM 734 O O . ALA A 1 100 ? -8.912 3.258 -3.714 1.00 59.69 100 ALA A O 1
ATOM 735 N N . PRO A 1 101 ? -9.484 4.575 -5.435 1.00 58.16 101 PRO A N 1
ATOM 736 C CA . PRO A 1 101 ? -10.833 4.025 -5.509 1.00 58.16 101 PRO A CA 1
ATOM 737 C C . PRO A 1 101 ? -10.780 2.557 -5.958 1.00 58.16 101 PRO A C 1
ATOM 739 O O . PRO A 1 101 ? -10.364 2.250 -7.083 1.00 58.16 101 PRO A O 1
ATOM 742 N N . LEU A 1 102 ? -11.237 1.641 -5.098 1.00 58.12 102 LEU A N 1
ATOM 743 C CA . LEU A 1 102 ? -11.355 0.232 -5.455 1.00 58.12 102 LEU A CA 1
ATOM 744 C C . LEU A 1 102 ? -12.402 0.086 -6.565 1.00 58.12 102 LEU A C 1
ATOM 746 O O . LEU A 1 102 ? -13.514 0.620 -6.491 1.00 58.12 102 LEU A O 1
ATOM 750 N N . ARG A 1 103 ? -12.067 -0.643 -7.631 1.00 58.03 103 ARG A N 1
ATOM 751 C CA . ARG A 1 103 ? -12.981 -0.817 -8.761 1.00 58.03 103 ARG A CA 1
ATOM 752 C C . ARG A 1 103 ? -13.677 -2.159 -8.634 1.00 58.03 103 ARG A C 1
ATOM 754 O O . ARG A 1 103 ? -13.027 -3.181 -8.520 1.00 58.03 103 ARG A O 1
ATOM 761 N N . ARG A 1 104 ? -14.994 -2.202 -8.865 1.00 50.12 104 ARG A N 1
ATOM 762 C CA . ARG A 1 104 ? -15.792 -3.452 -8.958 1.00 50.12 104 ARG A CA 1
ATOM 763 C C . ARG A 1 104 ? -15.374 -4.438 -10.077 1.00 50.12 104 ARG A C 1
ATOM 765 O O . ARG A 1 104 ? -16.129 -5.353 -10.398 1.00 50.12 104 ARG A O 1
ATOM 772 N N . ARG A 1 105 ? -14.229 -4.238 -10.735 1.00 54.12 105 ARG A N 1
ATOM 773 C CA . ARG A 1 105 ? -13.661 -5.133 -11.750 1.00 54.12 105 ARG A CA 1
ATOM 774 C C . ARG A 1 105 ? -12.661 -6.051 -11.039 1.00 54.12 105 ARG A C 1
ATOM 776 O O . ARG A 1 105 ? -11.459 -5.838 -11.127 1.00 54.12 105 ARG A O 1
ATOM 783 N N . THR A 1 106 ? -13.221 -7.027 -10.325 1.00 60.84 106 THR A N 1
ATOM 784 C CA . THR A 1 106 ? -12.531 -8.016 -9.479 1.00 60.84 106 THR A CA 1
ATOM 785 C C . THR A 1 106 ? -11.194 -8.479 -10.056 1.00 60.84 106 THR A C 1
ATOM 787 O O . THR A 1 106 ? -11.160 -8.938 -11.202 1.00 60.84 106 THR A O 1
ATOM 790 N N . GLY A 1 107 ? -10.135 -8.409 -9.252 1.00 69.69 107 GLY A N 1
ATOM 791 C CA . GLY A 1 107 ? -8.812 -8.946 -9.570 1.00 69.69 107 GLY A CA 1
ATOM 792 C C . GLY A 1 107 ? -7.977 -8.152 -10.580 1.00 69.69 107 GLY A C 1
ATOM 793 O O . GLY A 1 107 ? -7.006 -8.695 -11.078 1.00 69.69 107 GLY A O 1
ATOM 794 N N . TRP A 1 108 ? -8.303 -6.901 -10.922 1.00 80.31 108 TRP A N 1
ATOM 795 C CA . TRP A 1 108 ? -7.451 -6.082 -11.809 1.00 80.31 108 TRP A CA 1
ATOM 796 C C . TRP A 1 108 ? -6.716 -4.991 -11.032 1.00 80.31 108 TRP A C 1
ATOM 798 O O . TRP A 1 108 ? -7.347 -4.212 -10.321 1.00 80.31 108 TRP A O 1
ATOM 808 N N . VAL A 1 109 ? -5.393 -4.909 -11.191 1.00 85.69 109 VAL A N 1
ATOM 809 C CA . VAL A 1 109 ? -4.558 -3.836 -10.632 1.00 85.69 109 VAL A CA 1
ATOM 810 C C . VAL A 1 109 ? -4.079 -2.946 -11.770 1.00 85.69 109 VAL A C 1
ATOM 812 O O . VAL A 1 109 ? -3.383 -3.397 -12.681 1.00 85.69 109 VAL A O 1
ATOM 815 N N . ILE A 1 110 ? -4.466 -1.673 -11.699 1.00 86.19 110 ILE A N 1
ATOM 816 C CA . ILE A 1 110 ? -4.135 -0.651 -12.688 1.00 86.19 110 ILE A CA 1
ATOM 817 C C . ILE A 1 110 ? -3.433 0.507 -11.980 1.00 86.19 110 ILE A C 1
ATOM 819 O O . ILE A 1 110 ? -3.997 1.110 -11.064 1.00 86.19 110 ILE A O 1
ATOM 823 N N . LEU A 1 111 ? -2.232 0.852 -12.442 1.00 87.00 111 LEU A N 1
ATOM 824 C CA . LEU A 1 111 ? -1.569 2.111 -12.113 1.00 87.00 111 LEU A CA 1
ATOM 825 C C . LEU A 1 111 ? -1.790 3.077 -13.276 1.00 87.00 111 LEU A C 1
ATOM 827 O O . LEU A 1 111 ? -1.398 2.795 -14.408 1.00 87.00 111 LEU A O 1
ATOM 831 N N . MET A 1 112 ? -2.400 4.223 -12.997 1.00 85.88 112 MET A N 1
ATOM 832 C CA . MET A 1 112 ? -2.414 5.364 -13.908 1.00 85.88 112 MET A CA 1
ATOM 833 C C . MET A 1 112 ? -1.123 6.163 -13.733 1.00 85.88 112 MET A C 1
ATOM 835 O O . MET A 1 112 ? -0.589 6.251 -12.624 1.00 85.88 112 MET A O 1
ATOM 839 N N . ASN A 1 113 ? -0.639 6.750 -14.824 1.00 87.50 113 ASN A N 1
ATOM 840 C CA . ASN A 1 113 ? 0.549 7.595 -14.815 1.00 87.50 113 ASN A CA 1
ATOM 841 C C . ASN A 1 113 ? 0.303 8.922 -14.058 1.00 87.50 113 ASN A C 1
ATOM 843 O O . ASN A 1 113 ? -0.807 9.181 -13.580 1.00 87.50 113 ASN A O 1
ATOM 847 N N . PHE A 1 114 ? 1.332 9.756 -13.914 1.00 84.06 114 PHE A N 1
ATOM 848 C CA . PHE A 1 114 ? 1.167 11.094 -13.343 1.00 84.06 114 PHE A CA 1
ATOM 849 C C . PHE A 1 114 ? 0.289 11.975 -14.240 1.00 84.06 114 PHE A C 1
ATOM 851 O O . PHE A 1 114 ? 0.352 11.877 -15.460 1.00 84.06 114 PHE A O 1
ATOM 858 N N . ALA A 1 115 ? -0.505 12.860 -13.633 1.00 77.75 115 ALA A N 1
ATOM 859 C CA . ALA A 1 115 ? -1.447 13.728 -14.346 1.00 77.75 115 ALA A CA 1
ATOM 860 C C . ALA A 1 115 ? -0.788 14.695 -15.353 1.00 77.75 115 ALA A C 1
ATOM 862 O O . ALA A 1 115 ? -1.451 15.123 -16.296 1.00 77.75 115 ALA A O 1
ATOM 863 N N . ASP A 1 116 ? 0.491 15.021 -15.150 1.00 72.81 116 ASP A N 1
ATOM 864 C CA . ASP A 1 116 ? 1.278 15.899 -16.024 1.00 72.81 116 ASP A CA 1
ATOM 865 C C . ASP A 1 116 ? 2.052 15.131 -17.115 1.00 72.81 116 ASP A C 1
ATOM 867 O O . ASP A 1 116 ? 2.679 15.750 -17.978 1.00 72.81 116 ASP A O 1
ATOM 871 N N . ASP A 1 117 ? 2.029 13.791 -17.101 1.00 75.12 117 ASP A N 1
ATOM 872 C CA . ASP A 1 117 ? 2.651 12.985 -18.151 1.00 75.12 117 ASP A CA 1
ATOM 873 C C . ASP A 1 117 ? 1.723 12.891 -19.374 1.00 75.12 117 ASP A C 1
ATOM 875 O O . ASP A 1 117 ? 0.548 12.543 -19.281 1.00 75.12 117 ASP A O 1
ATOM 879 N N . SER A 1 118 ? 2.277 13.193 -20.547 1.00 66.38 118 SER A N 1
ATOM 880 C CA . SER A 1 118 ? 1.596 13.099 -21.842 1.00 66.38 118 SER A CA 1
ATOM 881 C C . SER A 1 118 ? 1.375 11.664 -22.341 1.00 66.38 118 SER A C 1
ATOM 883 O O . SER A 1 118 ? 0.754 11.470 -23.387 1.00 66.38 118 SER A O 1
ATOM 885 N N . ASP A 1 119 ? 1.932 10.660 -21.660 1.00 73.06 119 ASP A N 1
ATOM 886 C CA . ASP A 1 119 ? 1.818 9.258 -22.050 1.00 73.06 119 ASP A CA 1
ATOM 887 C C . ASP A 1 119 ? 0.565 8.588 -21.456 1.00 73.06 119 ASP A C 1
ATOM 889 O O . ASP A 1 119 ? 0.558 8.153 -20.302 1.00 73.06 119 ASP A O 1
ATOM 893 N N . ASP A 1 120 ? -0.470 8.427 -22.292 1.00 70.31 120 ASP A N 1
ATOM 894 C CA . ASP A 1 120 ? -1.718 7.696 -21.995 1.00 70.31 120 ASP A CA 1
ATOM 895 C C . ASP A 1 120 ? -1.503 6.208 -21.619 1.00 70.31 120 ASP A C 1
ATOM 897 O O . ASP A 1 120 ? -2.449 5.506 -21.240 1.00 70.31 120 ASP A O 1
ATOM 901 N N . ARG A 1 121 ? -0.281 5.667 -21.740 1.00 75.56 121 ARG A N 1
ATOM 902 C CA . ARG A 1 121 ? 0.021 4.286 -21.343 1.00 75.56 121 ARG A CA 1
ATOM 903 C C . ARG A 1 121 ? -0.038 4.131 -19.825 1.00 75.56 121 ARG A C 1
ATOM 905 O O . ARG A 1 121 ? 0.814 4.633 -19.099 1.00 75.56 121 ARG A O 1
ATOM 912 N N . MET A 1 122 ? -0.979 3.311 -19.360 1.00 81.56 122 MET A N 1
ATOM 913 C CA . MET A 1 122 ? -1.019 2.812 -17.982 1.00 81.56 122 MET A CA 1
ATOM 914 C C . MET A 1 122 ? 0.266 2.010 -17.694 1.00 81.56 122 MET A C 1
ATOM 916 O O . MET A 1 122 ? 0.487 0.982 -18.343 1.00 81.56 122 MET A O 1
ATOM 920 N N . PRO A 1 123 ? 1.147 2.443 -16.765 1.00 83.88 123 PRO A N 1
ATOM 921 C CA . PRO A 1 123 ? 2.421 1.760 -16.534 1.00 83.88 123 PRO A CA 1
ATOM 922 C C . PRO A 1 123 ? 2.263 0.348 -15.958 1.00 83.88 123 PRO A C 1
ATOM 924 O O . PRO A 1 123 ? 3.178 -0.467 -16.095 1.00 83.88 123 PRO A O 1
ATOM 927 N N . VAL A 1 124 ? 1.113 0.073 -15.334 1.00 85.25 124 VAL A N 1
ATOM 928 C CA . VAL A 1 124 ? 0.701 -1.233 -14.814 1.00 85.25 124 VAL A CA 1
ATOM 929 C C . VAL A 1 124 ? -0.764 -1.457 -15.182 1.00 85.25 124 VAL A C 1
ATOM 931 O O . VAL A 1 124 ? -1.607 -0.630 -14.846 1.00 85.25 124 VAL A O 1
ATOM 934 N N . ASP A 1 125 ? -1.056 -2.572 -15.845 1.00 87.31 125 ASP A N 1
ATOM 935 C CA . ASP A 1 125 ? -2.408 -3.068 -16.128 1.00 87.31 125 ASP A CA 1
ATOM 936 C C . ASP A 1 125 ? -2.332 -4.601 -16.200 1.00 87.31 125 ASP A C 1
ATOM 938 O O . ASP A 1 125 ? -1.823 -5.160 -17.176 1.00 87.31 125 ASP A O 1
ATOM 942 N N . PHE A 1 126 ? -2.724 -5.292 -15.125 1.00 85.12 126 PHE A N 1
ATOM 943 C CA . PHE A 1 126 ? -2.747 -6.757 -15.093 1.00 85.12 126 PHE A CA 1
ATOM 944 C C . PHE A 1 126 ? -3.838 -7.331 -14.178 1.00 85.12 126 PHE A C 1
ATOM 946 O O . PHE A 1 126 ? -4.261 -6.719 -13.196 1.00 85.12 126 PHE A O 1
ATOM 953 N N . ASP A 1 127 ? -4.240 -8.565 -14.485 1.00 83.44 127 ASP A N 1
ATOM 954 C CA . ASP A 1 127 ? -5.078 -9.406 -13.629 1.00 83.44 127 ASP A CA 1
ATOM 955 C C . ASP A 1 127 ? -4.201 -10.083 -12.552 1.00 83.44 127 ASP A C 1
ATOM 957 O O . ASP A 1 127 ? -3.207 -10.743 -12.877 1.00 83.44 127 ASP A O 1
ATOM 961 N N . THR A 1 128 ? -4.541 -9.923 -11.270 1.00 77.31 128 THR A N 1
ATOM 962 C CA . THR A 1 128 ? -3.820 -10.488 -10.115 1.00 77.31 128 THR A CA 1
ATOM 963 C C . THR A 1 128 ? -3.685 -12.004 -10.218 1.00 77.31 128 THR A C 1
ATOM 965 O O . THR A 1 128 ? -2.670 -12.563 -9.800 1.00 77.31 128 THR A O 1
ATOM 968 N N . LYS A 1 129 ? -4.629 -12.680 -10.883 1.00 76.38 129 LYS A N 1
ATOM 969 C CA . LYS A 1 129 ? -4.652 -14.139 -11.068 1.00 76.38 129 LYS A CA 1
ATOM 970 C C . LYS A 1 129 ? -3.546 -14.636 -12.003 1.00 76.38 129 LYS A C 1
ATOM 972 O O . LYS A 1 129 ? -3.231 -15.827 -11.990 1.00 76.38 129 LYS A O 1
ATOM 977 N N . ILE A 1 130 ? -2.912 -13.744 -12.772 1.00 76.38 130 ILE A N 1
ATOM 978 C CA . ILE A 1 130 ? -1.718 -14.046 -13.581 1.00 76.38 130 ILE A CA 1
ATOM 979 C C . ILE A 1 130 ? -0.475 -14.206 -12.690 1.00 76.38 130 ILE A C 1
ATOM 981 O O . ILE A 1 130 ? 0.404 -15.004 -13.014 1.00 76.38 130 ILE A O 1
ATOM 985 N N . LEU A 1 131 ? -0.416 -13.536 -11.533 1.00 70.12 131 LEU A N 1
ATOM 986 C CA . LEU A 1 131 ? 0.689 -13.622 -10.565 1.00 70.12 131 LEU A CA 1
ATOM 987 C C . LEU A 1 131 ? 0.628 -14.885 -9.684 1.00 70.12 131 LEU A C 1
ATOM 989 O O . LEU A 1 131 ? 1.076 -14.882 -8.538 1.00 70.12 131 LEU A O 1
ATOM 993 N N . GLY A 1 132 ? 0.051 -15.965 -10.217 1.00 63.59 132 GLY A N 1
ATOM 994 C CA . GLY A 1 132 ? -0.209 -17.207 -9.500 1.00 63.59 132 GLY A CA 1
ATOM 995 C C . GLY A 1 132 ? 1.033 -17.815 -8.842 1.00 63.59 132 GLY A C 1
ATOM 996 O O . GLY A 1 132 ? 2.165 -17.634 -9.293 1.00 63.59 132 GLY A O 1
ATOM 997 N N . VAL A 1 133 ? 0.792 -18.571 -7.767 1.00 66.25 133 VAL A N 1
ATOM 998 C CA . VAL A 1 133 ? 1.831 -19.119 -6.880 1.00 66.25 133 VAL A CA 1
ATOM 999 C C . VAL A 1 133 ? 2.964 -19.783 -7.682 1.00 66.25 133 VAL A C 1
ATOM 1001 O O . VAL A 1 133 ? 2.687 -20.714 -8.448 1.00 66.25 133 VAL A O 1
ATOM 1004 N N . PRO A 1 134 ? 4.237 -19.372 -7.493 1.00 64.38 134 PRO A N 1
ATOM 1005 C CA . PRO A 1 134 ? 5.356 -19.975 -8.204 1.00 64.38 134 PRO A CA 1
ATOM 1006 C C . PRO A 1 134 ? 5.411 -21.487 -7.932 1.00 64.38 134 PRO A C 1
ATOM 1008 O O . PRO A 1 134 ? 5.142 -21.928 -6.806 1.00 64.38 134 PRO A O 1
ATOM 1011 N N . PRO A 1 135 ? 5.745 -22.313 -8.941 1.00 68.94 135 PRO A N 1
ATOM 1012 C CA . PRO A 1 135 ? 5.697 -23.762 -8.805 1.00 68.94 135 PRO A CA 1
ATOM 1013 C C . PRO A 1 135 ? 6.614 -24.225 -7.671 1.00 68.94 135 PRO A C 1
ATOM 1015 O O . PRO A 1 135 ? 7.774 -23.820 -7.587 1.00 68.94 135 PRO A O 1
ATOM 1018 N N . LYS A 1 136 ? 6.097 -25.098 -6.796 1.00 71.31 136 LYS A N 1
ATOM 1019 C CA . LYS A 1 136 ? 6.853 -25.623 -5.650 1.00 71.31 136 LYS A CA 1
ATOM 1020 C C . LYS A 1 136 ? 8.119 -26.330 -6.137 1.00 71.31 136 LYS A C 1
ATOM 1022 O O . LYS A 1 136 ? 8.056 -27.422 -6.699 1.00 71.31 136 LYS A O 1
ATOM 1027 N N . VAL A 1 137 ? 9.275 -25.715 -5.891 1.00 71.69 137 VAL A N 1
ATOM 1028 C CA . VAL A 1 137 ? 10.573 -26.283 -6.260 1.00 71.69 137 VAL A CA 1
ATOM 1029 C C . VAL A 1 137 ? 10.914 -27.417 -5.297 1.00 71.69 137 VAL A C 1
ATOM 1031 O O . VAL A 1 137 ? 11.323 -27.197 -4.156 1.00 71.69 137 VAL A O 1
ATOM 1034 N N . HIS A 1 138 ? 10.771 -28.656 -5.764 1.00 73.75 138 HIS A N 1
ATOM 1035 C CA . HIS A 1 138 ? 11.244 -29.829 -5.038 1.00 73.75 138 HIS A CA 1
ATOM 1036 C C . HIS A 1 138 ? 12.771 -29.933 -5.151 1.00 73.75 138 HIS A C 1
ATOM 1038 O O . HIS A 1 138 ? 13.314 -30.554 -6.062 1.00 73.75 138 HIS A O 1
ATOM 1044 N N . ALA A 1 139 ? 13.472 -29.302 -4.207 1.00 64.62 139 ALA A N 1
ATOM 1045 C CA . ALA A 1 139 ? 14.923 -29.378 -4.095 1.00 64.62 139 ALA A CA 1
ATOM 1046 C C . ALA A 1 139 ? 15.364 -30.772 -3.610 1.00 64.62 139 ALA A C 1
ATOM 1048 O O . ALA A 1 139 ? 15.529 -31.017 -2.411 1.00 64.62 139 ALA A O 1
ATOM 1049 N N . TYR A 1 140 ? 15.582 -31.693 -4.549 1.00 59.62 140 TYR A N 1
ATOM 1050 C CA . TYR A 1 140 ? 16.209 -32.983 -4.269 1.00 59.62 140 TYR A CA 1
ATOM 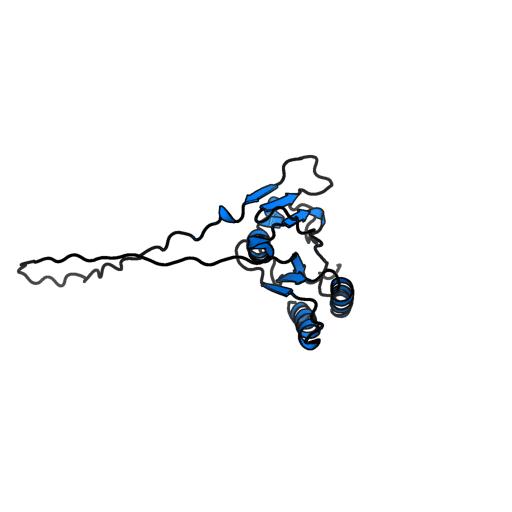1051 C C . TYR A 1 140 ? 17.665 -32.769 -3.843 1.00 59.62 140 TYR A C 1
ATOM 1053 O O . TYR A 1 140 ? 18.562 -32.618 -4.672 1.00 59.62 140 TYR A O 1
ATOM 1061 N N . LYS A 1 141 ? 17.915 -32.776 -2.529 1.00 51.09 141 LYS A N 1
ATOM 1062 C CA . LYS A 1 141 ? 19.273 -32.830 -1.982 1.00 51.09 141 LYS A CA 1
ATOM 1063 C C . LYS A 1 141 ? 19.880 -34.196 -2.289 1.00 51.09 141 LYS A C 1
ATOM 1065 O O . LYS A 1 141 ? 19.745 -35.131 -1.501 1.00 51.09 141 LYS A O 1
ATOM 1070 N N . ALA A 1 142 ? 20.574 -34.300 -3.419 1.00 56.81 142 ALA A N 1
ATOM 1071 C CA . ALA A 1 142 ? 21.508 -35.389 -3.644 1.00 56.81 142 ALA A CA 1
ATOM 1072 C C . ALA A 1 142 ? 22.556 -35.348 -2.522 1.00 56.81 142 ALA A C 1
ATOM 1074 O O . ALA A 1 142 ? 23.351 -34.410 -2.434 1.00 56.81 142 ALA A O 1
ATOM 1075 N N . GLN A 1 143 ? 22.545 -36.350 -1.642 1.00 55.25 143 GLN A N 1
ATOM 1076 C CA . GLN A 1 143 ? 23.653 -36.560 -0.722 1.00 55.25 143 GLN A CA 1
ATOM 1077 C C . GLN A 1 143 ? 24.860 -36.988 -1.553 1.00 55.25 143 GLN A C 1
ATOM 1079 O O . GLN A 1 143 ? 25.016 -38.162 -1.881 1.00 55.25 143 GLN A O 1
ATOM 1084 N N . VAL A 1 144 ? 25.716 -36.026 -1.901 1.00 51.00 144 VAL A N 1
ATOM 1085 C CA . VAL A 1 144 ? 27.048 -36.321 -2.424 1.00 51.00 144 VAL A CA 1
ATOM 1086 C C . VAL A 1 144 ? 27.868 -36.860 -1.257 1.00 51.00 144 VAL A C 1
ATOM 1088 O O . VAL A 1 144 ? 28.590 -36.131 -0.576 1.00 51.00 144 VAL A O 1
ATOM 1091 N N . THR A 1 145 ? 27.733 -38.159 -0.997 1.00 49.91 145 THR A N 1
ATOM 1092 C CA . THR A 1 145 ? 28.706 -38.894 -0.202 1.00 49.91 145 THR A CA 1
ATOM 1093 C C . THR A 1 145 ? 30.037 -38.774 -0.928 1.00 49.91 145 THR A C 1
ATOM 1095 O O . THR A 1 145 ? 30.247 -39.339 -2.001 1.00 49.91 145 THR A O 1
ATOM 1098 N N . ARG A 1 146 ? 30.948 -37.972 -0.368 1.00 42.19 146 ARG A N 1
ATOM 1099 C CA . ARG A 1 146 ? 32.312 -37.871 -0.883 1.00 42.19 146 ARG A CA 1
ATOM 1100 C C . ARG A 1 146 ? 32.918 -39.266 -0.784 1.00 42.19 146 ARG A C 1
ATOM 1102 O O . ARG A 1 146 ? 33.143 -39.749 0.322 1.00 42.19 146 ARG A O 1
ATOM 1109 N N . ALA A 1 147 ? 33.105 -39.919 -1.929 1.00 47.78 147 ALA A N 1
ATOM 1110 C CA . ALA A 1 147 ? 33.478 -41.322 -1.979 1.00 47.78 147 ALA A CA 1
ATOM 1111 C C . ALA A 1 147 ? 34.818 -41.547 -1.266 1.00 47.78 147 ALA A C 1
ATOM 1113 O O . ALA A 1 147 ? 35.885 -41.230 -1.794 1.00 47.78 147 ALA A O 1
ATOM 1114 N N . ALA A 1 148 ? 34.761 -42.120 -0.063 1.00 52.53 148 ALA A N 1
ATOM 1115 C CA . ALA A 1 148 ? 35.904 -42.813 0.497 1.00 52.53 148 ALA A CA 1
ATOM 1116 C C . ALA A 1 148 ? 36.145 -44.029 -0.402 1.00 52.53 148 ALA A C 1
ATOM 1118 O O . ALA A 1 148 ? 35.307 -44.926 -0.473 1.00 52.53 148 ALA A O 1
ATOM 1119 N N . CYS A 1 149 ? 37.257 -44.030 -1.136 1.00 39.22 149 CYS A N 1
ATOM 1120 C CA . CYS A 1 149 ? 37.580 -45.122 -2.042 1.00 39.22 149 CYS A CA 1
ATOM 1121 C C . CYS A 1 149 ? 37.836 -46.408 -1.243 1.00 39.22 149 CYS A C 1
ATOM 1123 O O . CYS A 1 149 ? 38.909 -46.589 -0.665 1.00 39.22 149 CYS A O 1
ATOM 1125 N N . ARG A 1 150 ? 36.852 -47.310 -1.230 1.00 41.06 150 ARG A N 1
ATOM 1126 C CA . ARG A 1 150 ? 37.049 -48.746 -1.021 1.00 41.06 150 ARG A CA 1
ATOM 1127 C C . ARG A 1 150 ? 36.177 -49.534 -2.002 1.00 41.06 150 ARG A C 1
ATOM 1129 O O . ARG A 1 150 ? 35.141 -49.023 -2.424 1.00 41.06 150 ARG A O 1
ATOM 1136 N N . PRO A 1 151 ? 36.648 -50.714 -2.435 1.00 45.31 151 PRO A N 1
ATOM 1137 C CA . PRO A 1 151 ? 36.141 -51.360 -3.635 1.00 45.31 151 PRO A CA 1
ATOM 1138 C C . PRO A 1 151 ? 34.851 -52.154 -3.404 1.00 45.31 151 PRO A C 1
ATOM 1140 O O . PRO A 1 151 ? 34.538 -52.552 -2.285 1.00 45.31 151 PRO A O 1
ATOM 1143 N N . ASP A 1 152 ? 34.244 -52.479 -4.545 1.00 42.88 152 ASP A N 1
ATOM 1144 C CA . ASP A 1 152 ? 33.166 -53.441 -4.789 1.00 42.88 152 ASP A CA 1
ATOM 1145 C C . ASP A 1 152 ? 31.720 -52.918 -4.664 1.00 42.88 152 ASP A C 1
ATOM 1147 O O . ASP A 1 152 ? 31.303 -52.311 -3.678 1.00 42.88 152 ASP A O 1
ATOM 1151 N N . CYS A 1 153 ? 30.953 -53.140 -5.735 1.00 29.91 153 CYS A N 1
ATOM 1152 C CA . CYS A 1 153 ? 29.694 -52.460 -6.034 1.00 29.91 153 CYS A CA 1
ATOM 1153 C C . CYS A 1 153 ? 28.657 -53.467 -6.551 1.00 29.91 153 CYS A C 1
ATOM 1155 O O . CYS A 1 153 ? 28.818 -53.994 -7.654 1.00 29.91 153 CYS A O 1
ATOM 1157 N N . LYS A 1 154 ? 27.531 -53.667 -5.850 1.00 34.59 154 LYS A N 1
ATOM 1158 C CA . LYS A 1 154 ? 26.330 -54.306 -6.429 1.00 34.59 154 LYS A CA 1
ATOM 1159 C C . LYS A 1 154 ? 25.060 -53.572 -6.000 1.00 34.59 154 LYS A C 1
ATOM 1161 O O . LYS A 1 154 ? 24.788 -53.426 -4.815 1.00 34.59 154 LYS A O 1
ATOM 1166 N N . ALA A 1 155 ? 24.304 -53.093 -6.986 1.00 36.28 155 ALA A N 1
ATOM 1167 C CA . ALA A 1 155 ? 23.135 -52.231 -6.810 1.00 36.28 155 ALA A CA 1
ATOM 1168 C C . ALA A 1 155 ? 21.803 -53.003 -6.873 1.00 36.28 155 ALA A C 1
ATOM 1170 O O . ALA A 1 155 ? 21.739 -54.072 -7.482 1.00 36.28 155 ALA A O 1
ATOM 1171 N N . ARG A 1 156 ? 20.724 -52.413 -6.330 1.00 31.28 156 ARG A N 1
ATOM 1172 C CA . ARG A 1 156 ? 19.322 -52.668 -6.731 1.00 31.28 156 ARG A CA 1
ATOM 1173 C C . ARG A 1 156 ? 18.385 -51.514 -6.330 1.00 31.28 156 ARG A C 1
ATOM 1175 O O . ARG A 1 156 ? 18.809 -50.562 -5.687 1.00 31.28 156 ARG A O 1
ATOM 1182 N N . SER A 1 157 ? 17.154 -51.569 -6.836 1.00 33.41 157 SER A N 1
ATOM 1183 C CA . SER A 1 157 ? 16.304 -50.435 -7.249 1.00 33.41 157 SER A CA 1
ATOM 1184 C C . SER A 1 157 ? 14.995 -50.262 -6.459 1.00 33.41 157 SER A C 1
ATOM 1186 O O . SER A 1 157 ? 14.480 -51.258 -5.957 1.00 33.41 157 SER A O 1
ATOM 1188 N N . GLY A 1 158 ? 14.352 -49.080 -6.516 1.00 32.31 158 GLY A N 1
ATOM 1189 C CA . GLY A 1 158 ? 12.902 -48.981 -6.242 1.00 32.31 158 GLY A CA 1
ATOM 1190 C C . GLY A 1 158 ? 12.272 -47.582 -6.078 1.00 32.31 158 GLY A C 1
ATOM 1191 O O . GLY A 1 158 ? 12.341 -47.010 -5.003 1.00 32.31 158 GLY A O 1
ATOM 1192 N N . ASN A 1 159 ? 11.629 -47.104 -7.152 1.00 30.47 159 ASN A N 1
ATOM 1193 C CA . ASN A 1 159 ? 10.479 -46.182 -7.339 1.00 30.47 159 ASN A CA 1
ATOM 1194 C C . ASN A 1 159 ? 9.787 -45.442 -6.159 1.00 30.47 159 ASN A C 1
ATOM 1196 O O . ASN A 1 159 ? 9.607 -45.979 -5.072 1.00 30.47 159 ASN A O 1
ATOM 1200 N N . GLY A 1 160 ? 9.203 -44.266 -6.466 1.00 31.08 160 GLY A N 1
ATOM 1201 C CA . GLY A 1 160 ? 8.273 -43.524 -5.595 1.00 31.08 160 GLY A CA 1
ATOM 1202 C C . GLY A 1 160 ? 7.167 -42.744 -6.342 1.00 31.08 160 GLY A C 1
ATOM 1203 O O . GLY A 1 160 ? 7.257 -42.536 -7.550 1.00 31.08 160 GLY A O 1
ATOM 1204 N N . ALA A 1 161 ? 6.132 -42.325 -5.600 1.00 32.81 161 ALA A N 1
ATOM 1205 C CA . ALA A 1 161 ? 4.996 -41.450 -5.965 1.00 32.81 161 ALA A CA 1
ATOM 1206 C C . ALA A 1 161 ? 4.439 -40.822 -4.643 1.00 32.81 161 ALA A C 1
ATOM 1208 O O . ALA A 1 161 ? 4.820 -41.305 -3.580 1.00 32.81 161 ALA A O 1
ATOM 1209 N N . ALA A 1 162 ? 3.585 -39.787 -4.555 1.00 33.31 162 ALA A N 1
ATOM 1210 C CA . ALA A 1 162 ? 2.736 -39.087 -5.530 1.00 33.31 162 ALA A CA 1
ATOM 1211 C C . ALA A 1 162 ? 2.380 -37.625 -5.090 1.00 33.31 162 ALA A C 1
ATOM 1213 O O . ALA A 1 162 ? 2.821 -37.147 -4.049 1.00 33.31 162 ALA A O 1
ATOM 1214 N N . ALA A 1 163 ? 1.547 -36.966 -5.913 1.00 34.12 163 ALA A N 1
ATOM 1215 C CA . ALA A 1 163 ? 0.721 -35.743 -5.744 1.00 34.12 163 ALA A CA 1
ATOM 1216 C C . ALA A 1 163 ? -0.096 -35.618 -4.416 1.00 34.12 163 ALA A C 1
ATOM 1218 O O . ALA A 1 163 ? -0.162 -36.584 -3.668 1.00 34.12 163 ALA A O 1
ATOM 1219 N N . ALA A 1 164 ? -0.868 -34.560 -4.079 1.00 39.62 164 ALA A N 1
ATOM 1220 C CA . ALA A 1 164 ? -0.957 -33.112 -4.400 1.00 39.62 164 ALA A CA 1
ATOM 1221 C C . ALA A 1 164 ? -2.033 -32.453 -3.477 1.00 39.62 164 ALA A C 1
ATOM 1223 O O . ALA A 1 164 ? -2.885 -33.156 -2.942 1.00 39.62 164 ALA A O 1
ATOM 1224 N N . LEU A 1 165 ? -2.050 -31.117 -3.328 1.00 29.12 165 LEU A N 1
ATOM 1225 C CA . LEU A 1 165 ? -3.115 -30.297 -2.691 1.00 29.12 165 LEU A CA 1
ATOM 1226 C C . LEU A 1 165 ? -3.090 -28.880 -3.316 1.00 29.12 165 LEU A C 1
ATOM 1228 O O . LEU A 1 165 ? -2.014 -28.444 -3.720 1.00 29.12 165 LEU A O 1
ATOM 1232 N N . GLY A 1 166 ? -4.159 -28.076 -3.404 1.00 27.92 166 GLY A N 1
ATOM 1233 C CA . GLY A 1 166 ? -5.547 -28.192 -2.915 1.00 27.92 166 GLY A CA 1
ATOM 1234 C C . GLY A 1 166 ? -6.082 -26.781 -2.570 1.00 27.92 166 GLY A C 1
ATOM 1235 O O . GLY A 1 166 ? -5.517 -26.141 -1.693 1.00 27.92 166 GLY A O 1
ATOM 1236 N N . ARG A 1 167 ? -7.093 -26.260 -3.291 1.00 37.34 167 ARG A N 1
ATOM 1237 C CA . ARG A 1 167 ? -7.478 -24.819 -3.314 1.00 37.34 167 ARG A CA 1
ATOM 1238 C C . ARG A 1 167 ? -8.488 -24.370 -2.239 1.00 37.34 167 ARG A C 1
ATOM 1240 O O . ARG A 1 167 ? -9.396 -25.128 -1.909 1.00 37.34 167 ARG A O 1
ATOM 1247 N N . LYS A 1 168 ? -8.386 -23.086 -1.857 1.00 30.38 168 LYS A N 1
ATOM 1248 C CA . LYS A 1 168 ? -9.442 -22.128 -1.432 1.00 30.38 168 LYS A CA 1
ATOM 1249 C C . LYS A 1 168 ? -8.978 -20.687 -1.795 1.00 30.38 168 LYS A C 1
ATOM 1251 O O . LYS A 1 168 ? -7.915 -20.579 -2.397 1.00 30.38 168 LYS A O 1
ATOM 1256 N N . GLN A 1 169 ? -9.651 -19.610 -1.368 1.00 30.61 169 GLN A N 1
ATOM 1257 C CA . GLN A 1 169 ? -10.857 -19.002 -1.975 1.00 30.61 169 GLN A CA 1
ATOM 1258 C C . GLN A 1 169 ? -11.129 -17.603 -1.346 1.00 30.61 169 GLN A C 1
ATOM 1260 O O . GLN A 1 169 ? -10.654 -17.338 -0.249 1.00 30.61 169 GLN A O 1
ATOM 1265 N N . GLU A 1 170 ? -11.892 -16.760 -2.049 1.00 28.52 170 GLU A N 1
ATOM 1266 C CA . GLU A 1 170 ? -11.793 -15.282 -2.098 1.00 28.52 170 GLU A CA 1
ATOM 1267 C C . GLU A 1 170 ? -12.841 -14.483 -1.262 1.00 28.52 170 GLU A C 1
ATOM 1269 O O . GLU A 1 170 ? -13.970 -14.959 -1.091 1.00 28.52 170 GLU A O 1
ATOM 1274 N N . VAL A 1 171 ? -12.492 -13.258 -0.812 1.00 30.03 171 VAL A N 1
ATOM 1275 C CA . VAL A 1 171 ? -13.345 -12.158 -0.249 1.00 30.03 171 VAL A CA 1
ATOM 1276 C C . VAL A 1 171 ? -12.620 -10.786 -0.368 1.00 30.03 171 VAL A C 1
ATOM 1278 O O . VAL A 1 171 ? -11.401 -10.747 -0.293 1.00 30.03 171 VAL A O 1
ATOM 1281 N N . ALA A 1 172 ? -13.333 -9.654 -0.548 1.00 32.94 172 ALA A N 1
ATOM 1282 C CA . ALA A 1 172 ? -12.758 -8.385 -1.075 1.00 32.94 172 ALA A CA 1
ATOM 1283 C C . ALA A 1 172 ? -12.890 -7.111 -0.184 1.00 32.94 172 ALA A C 1
ATOM 1285 O O . ALA A 1 172 ? -13.925 -6.935 0.459 1.00 32.94 172 ALA A O 1
ATOM 1286 N N . GLU A 1 173 ? -11.896 -6.192 -0.232 1.00 36.75 173 GLU A N 1
ATOM 1287 C CA . GLU A 1 173 ? -11.714 -4.980 0.630 1.00 36.75 173 GLU A CA 1
ATOM 1288 C C . GLU A 1 173 ? -10.882 -3.815 -0.060 1.00 36.75 173 GLU A C 1
ATOM 1290 O O . GLU A 1 173 ? -10.347 -4.039 -1.147 1.00 36.75 173 GLU A O 1
ATOM 1295 N N . GLU A 1 174 ? -10.785 -2.571 0.501 1.00 36.78 174 GLU A N 1
ATOM 1296 C CA . GLU A 1 174 ? -10.247 -1.298 -0.131 1.00 36.78 174 GLU A CA 1
ATOM 1297 C C . GLU A 1 174 ? -8.933 -0.666 0.446 1.00 36.78 174 GLU A C 1
ATOM 1299 O O . GLU A 1 174 ? -8.780 -0.595 1.661 1.00 36.78 174 GLU A O 1
ATOM 1304 N N . LEU A 1 175 ? -8.044 -0.069 -0.386 1.00 34.91 175 LEU A N 1
ATOM 1305 C CA . LEU A 1 175 ? -6.586 0.127 -0.125 1.00 34.91 175 LEU A CA 1
ATOM 1306 C C . LEU A 1 175 ? -5.974 1.557 -0.118 1.00 34.91 175 LEU A C 1
ATOM 1308 O O . LEU A 1 175 ? -6.262 2.383 -0.978 1.00 34.91 175 LEU A O 1
ATOM 1312 N N . PHE A 1 176 ? -5.013 1.771 0.800 1.00 37.88 176 PHE A N 1
ATOM 1313 C CA . PHE A 1 176 ? -4.227 2.986 1.092 1.00 37.88 176 PHE A CA 1
ATOM 1314 C C . PHE A 1 176 ? -2.736 2.689 1.400 1.00 37.88 176 PHE A C 1
ATOM 1316 O O . PHE A 1 176 ? -2.365 1.567 1.735 1.00 37.88 176 PHE A O 1
ATOM 1323 N N . THR A 1 177 ? -1.874 3.718 1.400 1.00 38.50 177 THR A N 1
ATOM 1324 C CA . THR A 1 177 ? -0.481 3.667 1.913 1.00 38.50 177 THR A CA 1
ATOM 1325 C C . THR A 1 177 ? -0.232 4.662 3.043 1.00 38.50 177 THR A C 1
ATOM 1327 O O . THR A 1 177 ? -0.751 5.776 3.007 1.00 38.50 177 THR A O 1
ATOM 1330 N N . LEU A 1 178 ? 0.608 4.285 4.008 1.00 38.47 178 LEU A N 1
ATOM 1331 C CA . LEU A 1 178 ? 1.001 5.045 5.193 1.00 38.47 178 LEU A CA 1
ATOM 1332 C C . LEU A 1 178 ? 2.508 5.375 5.163 1.00 38.47 178 LEU A C 1
ATOM 1334 O O . LEU A 1 178 ? 3.326 4.655 5.738 1.00 38.47 178 LEU A O 1
ATOM 1338 N N . LYS A 1 179 ? 2.872 6.506 4.542 1.00 39.00 179 LYS A N 1
ATOM 1339 C CA . LYS A 1 179 ? 4.244 7.048 4.584 1.00 39.00 179 LYS A CA 1
ATOM 1340 C C . LYS A 1 179 ? 4.442 8.060 5.723 1.00 39.00 179 LYS A C 1
ATOM 1342 O O . LYS A 1 179 ? 3.622 8.968 5.863 1.00 39.00 179 LYS A O 1
ATOM 1347 N N . PRO A 1 180 ? 5.558 8.005 6.473 1.00 34.03 180 PRO A N 1
ATOM 1348 C CA . PRO A 1 180 ? 5.879 9.011 7.476 1.00 34.03 180 PRO A CA 1
ATOM 1349 C C . PRO A 1 180 ? 6.372 10.316 6.827 1.00 34.03 180 PRO A C 1
ATOM 1351 O O . PRO A 1 180 ? 7.415 10.334 6.175 1.00 34.03 180 PRO A O 1
ATOM 1354 N N . SER A 1 181 ? 5.667 11.425 7.075 1.00 38.06 181 SER A N 1
ATOM 1355 C CA . SER A 1 181 ? 5.978 12.742 6.493 1.00 38.06 181 SER A CA 1
ATOM 1356 C C . SER A 1 181 ? 7.416 13.188 6.798 1.00 38.06 181 SER A C 1
ATOM 1358 O O . SER A 1 181 ? 7.785 13.317 7.980 1.00 38.06 181 SER A O 1
ATOM 1360 N N . GLN A 1 182 ? 8.214 13.459 5.764 1.00 39.72 182 GLN A N 1
ATOM 1361 C CA . GLN A 1 182 ? 9.576 13.969 5.937 1.00 39.72 182 GLN A CA 1
ATOM 1362 C C . GLN A 1 182 ? 9.572 15.403 6.502 1.00 39.72 182 GLN A C 1
ATOM 1364 O O . GLN A 1 182 ? 8.623 16.156 6.276 1.00 39.72 182 GLN A O 1
ATOM 1369 N N . PRO A 1 183 ? 10.600 15.801 7.277 1.00 30.56 183 PRO A N 1
ATOM 1370 C CA . PRO A 1 183 ? 10.763 17.196 7.661 1.00 30.56 183 PRO A CA 1
ATOM 1371 C C . PRO A 1 183 ? 11.090 18.034 6.420 1.00 30.56 183 PRO A C 1
ATOM 1373 O O . PRO A 1 183 ? 12.034 17.721 5.698 1.00 30.56 183 PRO A O 1
ATOM 1376 N N . GLN A 1 184 ? 10.333 19.108 6.197 1.00 35.72 184 GLN A N 1
ATOM 1377 C CA . GLN A 1 184 ? 10.726 20.147 5.246 1.00 35.72 184 GLN A CA 1
ATOM 1378 C C . GLN A 1 184 ? 12.024 20.799 5.747 1.00 35.72 184 GLN A C 1
ATOM 1380 O O . GLN A 1 184 ? 12.096 21.192 6.916 1.00 35.72 184 GLN A O 1
ATOM 1385 N N . LEU A 1 185 ? 13.038 20.835 4.877 1.00 33.31 185 LEU A N 1
ATOM 1386 C CA . LEU A 1 185 ? 14.327 21.507 5.083 1.00 33.31 185 LEU A CA 1
ATOM 1387 C C . LEU A 1 185 ? 14.214 23.014 4.810 1.00 33.31 185 LEU A C 1
ATOM 1389 O O . LEU A 1 185 ? 13.468 23.376 3.874 1.00 33.31 185 LEU A O 1
#